Protein AF-A0A0N4YRV2-F1 (afdb_monomer_lite)

Structure (mmCIF, N/CA/C/O backbone):
data_AF-A0A0N4YRV2-F1
#
_entry.id   AF-A0A0N4YRV2-F1
#
loop_
_atom_site.group_PDB
_atom_site.id
_atom_site.type_symbol
_atom_site.label_atom_id
_atom_site.label_alt_id
_atom_site.label_comp_id
_atom_site.label_asym_id
_atom_site.label_entity_id
_atom_site.label_seq_id
_atom_site.pdbx_PDB_ins_code
_atom_site.Cartn_x
_atom_site.Cartn_y
_atom_site.Cartn_z
_atom_site.occupancy
_atom_site.B_iso_or_equiv
_atom_site.auth_seq_id
_atom_site.auth_comp_id
_atom_site.auth_asym_id
_atom_site.auth_atom_id
_atom_site.pdbx_PDB_model_num
ATOM 1 N N . MET A 1 1 ? -23.979 5.589 -16.371 1.00 36.50 1 MET A N 1
ATOM 2 C CA . MET A 1 1 ? -22.561 5.334 -16.719 1.00 36.50 1 MET A CA 1
ATOM 3 C C . MET A 1 1 ? -21.746 6.625 -16.579 1.00 36.50 1 MET A C 1
ATOM 5 O O . MET A 1 1 ? -21.738 7.430 -17.496 1.00 36.50 1 MET A O 1
ATOM 9 N N . ARG A 1 2 ? -21.126 6.887 -15.418 1.00 38.44 2 ARG A N 1
ATOM 10 C CA . ARG A 1 2 ? -20.276 8.077 -15.168 1.00 38.44 2 ARG A CA 1
ATOM 11 C C . ARG A 1 2 ? -19.183 7.733 -14.147 1.00 38.44 2 ARG A C 1
ATOM 13 O O . ARG A 1 2 ? -19.377 7.966 -12.962 1.00 38.44 2 ARG A O 1
ATOM 20 N N . ARG A 1 3 ? -18.066 7.134 -14.578 1.00 33.06 3 ARG A N 1
ATOM 21 C CA . ARG A 1 3 ? -16.875 6.923 -13.717 1.00 33.06 3 ARG A CA 1
ATOM 22 C C . ARG A 1 3 ? -15.511 7.035 -14.422 1.00 33.06 3 ARG A C 1
ATOM 24 O O . ARG A 1 3 ? -14.500 6.809 -13.779 1.00 33.06 3 ARG A O 1
ATOM 31 N N . VAL A 1 4 ? -15.443 7.447 -15.693 1.00 35.38 4 VAL A N 1
ATOM 32 C CA . VAL A 1 4 ? -14.174 7.408 -16.461 1.00 35.38 4 VAL A CA 1
ATOM 33 C C . VAL A 1 4 ? -13.460 8.772 -16.570 1.00 35.38 4 VAL A C 1
ATOM 35 O O . VAL A 1 4 ? -12.284 8.829 -16.897 1.00 35.38 4 VAL A O 1
ATOM 38 N N . GLN A 1 5 ? -14.099 9.897 -16.226 1.00 34.47 5 GLN A N 1
ATOM 39 C CA . GLN A 1 5 ? -13.511 11.228 -16.486 1.00 34.47 5 GLN A CA 1
ATOM 40 C C . GLN A 1 5 ? -12.597 11.794 -15.381 1.00 34.47 5 GLN A C 1
ATOM 42 O O . GLN A 1 5 ? -11.817 12.703 -15.651 1.00 34.47 5 GLN A O 1
ATOM 47 N N . LEU A 1 6 ? -12.636 11.267 -14.152 1.00 30.22 6 LEU A N 1
ATOM 48 C CA . LEU A 1 6 ? -11.924 11.868 -13.008 1.00 30.22 6 LEU A CA 1
ATOM 49 C C . LEU A 1 6 ? -10.455 11.426 -12.868 1.00 30.22 6 LEU A C 1
ATOM 51 O O . LEU A 1 6 ? -9.662 12.128 -12.243 1.00 30.22 6 LEU A O 1
ATOM 55 N N . VAL A 1 7 ? -10.070 10.306 -13.487 1.00 33.69 7 VAL A N 1
ATOM 56 C CA . VAL A 1 7 ? -8.691 9.777 -13.447 1.00 33.69 7 VAL A CA 1
ATOM 57 C C . VAL A 1 7 ? -7.786 10.512 -14.448 1.00 33.69 7 VAL A C 1
ATOM 59 O O . VAL A 1 7 ? -6.624 10.802 -14.161 1.00 33.69 7 VAL A O 1
ATOM 62 N N . SER A 1 8 ? -8.351 10.949 -15.578 1.00 34.41 8 SER A N 1
ATOM 63 C CA . SER A 1 8 ? -7.608 11.585 -16.675 1.00 34.41 8 SER A CA 1
ATOM 64 C C . SER A 1 8 ? -6.976 12.936 -16.302 1.00 34.41 8 SER A C 1
ATOM 66 O O . SER A 1 8 ? -5.949 13.315 -16.858 1.00 34.41 8 SER A O 1
ATOM 68 N N . HIS A 1 9 ? -7.553 13.676 -15.348 1.00 30.78 9 HIS A N 1
ATOM 69 C CA . HIS A 1 9 ? -7.045 14.996 -14.943 1.00 30.78 9 HIS A CA 1
ATOM 70 C C . HIS A 1 9 ? -5.842 14.945 -13.990 1.00 30.78 9 HIS A C 1
ATOM 72 O O . HIS A 1 9 ? -5.095 15.920 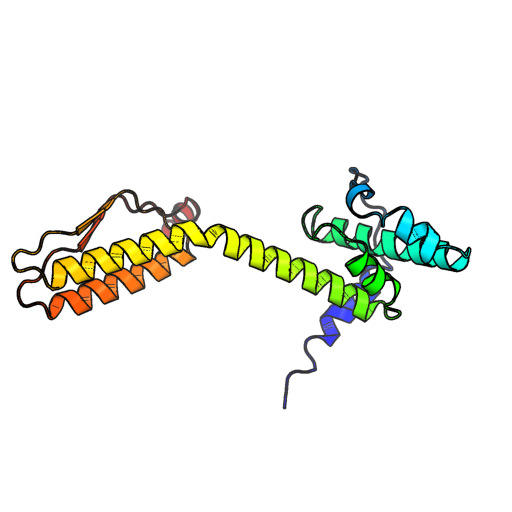-13.904 1.00 30.78 9 HIS A O 1
ATOM 78 N N . ARG A 1 10 ? -5.624 13.827 -13.287 1.00 38.44 10 ARG A N 1
ATOM 79 C CA . ARG A 1 10 ? -4.466 13.666 -12.388 1.00 38.44 10 ARG A CA 1
ATOM 80 C C . ARG A 1 10 ? -3.220 13.193 -13.143 1.00 38.44 10 ARG A C 1
ATOM 82 O O . ARG A 1 10 ? -2.129 13.677 -12.862 1.00 38.44 10 ARG A O 1
ATOM 89 N N . ILE A 1 11 ? -3.408 12.366 -14.172 1.00 39.47 11 ILE A N 1
ATOM 90 C CA . ILE A 1 11 ? -2.346 11.854 -15.056 1.00 39.47 11 ILE A CA 1
ATOM 91 C C . ILE A 1 11 ? -1.720 12.981 -15.896 1.00 39.47 11 ILE A C 1
ATOM 93 O O . ILE A 1 11 ? -0.499 13.089 -15.999 1.00 39.47 11 ILE A O 1
ATOM 97 N N . LEU A 1 12 ? -2.542 13.901 -16.418 1.00 36.19 12 LEU A N 1
ATOM 98 C CA . LEU A 1 12 ? -2.053 15.057 -17.181 1.00 36.19 12 LEU A CA 1
ATOM 99 C C . LEU A 1 12 ? -1.209 16.024 -16.341 1.00 36.19 12 LEU A C 1
ATOM 101 O O . LEU A 1 12 ? -0.337 16.695 -16.889 1.00 36.19 12 LEU A O 1
ATOM 105 N N . ARG A 1 13 ? -1.434 16.093 -15.022 1.00 42.94 13 ARG A N 1
ATOM 106 C CA . ARG A 1 13 ? -0.579 16.894 -14.139 1.00 42.94 13 ARG A CA 1
ATOM 107 C C . ARG A 1 13 ? 0.783 16.242 -13.956 1.00 42.94 13 ARG A C 1
ATOM 109 O O . ARG A 1 13 ? 1.758 16.961 -14.052 1.00 42.94 13 ARG A O 1
ATOM 116 N N . PHE A 1 14 ? 0.874 14.922 -13.803 1.00 41.28 14 PHE A N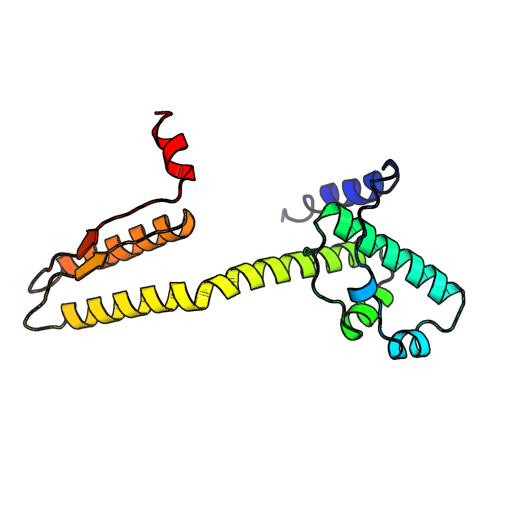 1
ATOM 117 C CA . PHE A 1 14 ? 2.160 14.241 -13.605 1.00 41.28 14 PHE A CA 1
ATOM 118 C C . PHE A 1 14 ? 3.094 14.396 -14.822 1.00 41.28 14 PHE A C 1
ATOM 120 O O . PHE A 1 14 ? 4.212 14.883 -14.676 1.00 41.28 14 PHE A O 1
ATOM 127 N N . ARG A 1 15 ? 2.603 14.140 -16.048 1.00 41.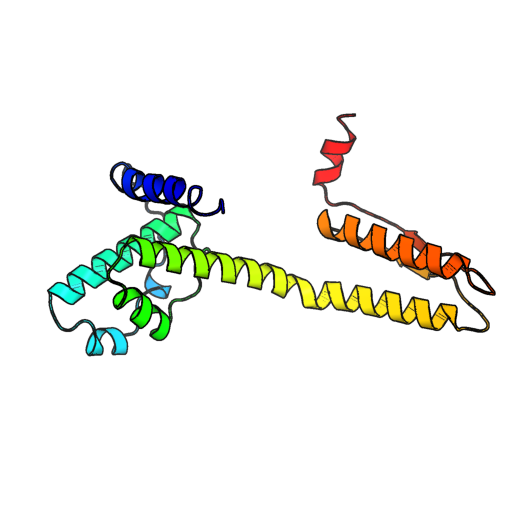16 15 ARG A N 1
ATOM 128 C CA . ARG A 1 15 ? 3.402 14.326 -17.282 1.00 41.16 15 ARG A CA 1
ATOM 129 C C . ARG A 1 15 ? 3.843 15.771 -17.526 1.00 41.16 15 ARG A C 1
ATOM 131 O O . ARG A 1 15 ? 4.933 15.987 -18.039 1.00 41.16 15 ARG A O 1
ATOM 138 N N . ARG A 1 16 ? 3.008 16.761 -17.189 1.00 43.66 16 ARG A N 1
ATOM 139 C CA . ARG A 1 16 ? 3.337 18.186 -17.380 1.00 43.66 16 ARG A CA 1
ATOM 140 C C . ARG A 1 16 ? 4.269 18.725 -16.289 1.00 43.66 16 ARG A C 1
ATOM 142 O O . ARG A 1 16 ? 4.925 19.729 -16.517 1.00 43.66 16 ARG A O 1
ATOM 149 N N . PHE A 1 17 ? 4.324 18.061 -15.134 1.00 43.78 17 PHE A N 1
ATOM 150 C CA . PHE A 1 17 ? 5.118 18.460 -13.969 1.00 43.78 17 PHE A CA 1
ATOM 151 C C . PHE A 1 17 ? 6.550 17.905 -14.019 1.00 43.78 17 PHE A C 1
ATOM 153 O O . PHE A 1 17 ? 7.482 18.614 -13.651 1.00 43.78 17 PHE A O 1
ATOM 160 N N . CYS A 1 18 ? 6.759 16.703 -14.577 1.00 41.28 18 CYS A N 1
ATOM 161 C CA . CYS A 1 18 ? 8.099 16.138 -14.811 1.00 41.28 18 CYS A CA 1
ATOM 162 C C . CYS A 1 18 ? 8.957 16.962 -15.792 1.00 41.28 18 CYS A C 1
ATOM 164 O O . CYS A 1 18 ? 10.174 16.825 -15.803 1.00 41.28 18 CYS A O 1
ATOM 166 N N . SER A 1 19 ? 8.350 17.827 -16.611 1.00 35.56 19 SER A N 1
ATOM 167 C CA . SER A 1 19 ? 9.074 18.692 -17.553 1.00 35.56 19 SER A CA 1
ATOM 168 C C . SER A 1 19 ? 9.532 20.032 -16.959 1.00 35.56 19 SER A C 1
ATOM 170 O O . SER A 1 19 ? 10.208 20.779 -17.661 1.00 35.56 19 SER A O 1
ATOM 172 N N . THR A 1 20 ? 9.146 20.386 -15.723 1.00 37.19 20 THR A N 1
ATOM 173 C CA . THR A 1 20 ? 9.294 21.768 -15.212 1.00 37.19 20 THR A CA 1
ATOM 174 C C . THR A 1 20 ? 9.786 21.892 -13.767 1.00 37.19 20 THR A C 1
ATOM 176 O O . THR A 1 20 ? 9.485 22.894 -13.120 1.00 37.19 20 THR A O 1
ATOM 179 N N . LEU A 1 21 ? 10.517 20.917 -13.223 1.00 42.97 21 LEU A N 1
ATOM 180 C CA . LEU A 1 21 ? 11.024 21.025 -11.849 1.00 42.97 21 LEU A CA 1
ATOM 181 C C . LEU A 1 21 ? 12.476 21.544 -11.789 1.00 42.97 21 LEU A C 1
ATOM 183 O O . LEU A 1 21 ? 13.308 21.118 -12.591 1.00 42.97 21 LEU A O 1
ATOM 187 N N . PRO A 1 22 ? 12.781 22.473 -10.860 1.00 42.44 22 PRO A N 1
ATOM 188 C CA . PRO A 1 22 ? 14.137 22.954 -10.604 1.00 42.44 22 PRO A CA 1
ATOM 189 C C . PRO A 1 22 ? 14.977 21.855 -9.924 1.00 42.44 22 PRO A C 1
ATOM 191 O O . PRO A 1 22 ? 14.401 20.912 -9.377 1.00 42.44 22 PRO A O 1
ATOM 194 N N . PRO A 1 23 ? 16.321 21.956 -9.921 1.00 44.06 23 PRO A N 1
ATOM 195 C CA . PRO A 1 23 ? 17.176 20.955 -9.286 1.00 44.06 23 PRO A CA 1
ATOM 196 C C . PRO A 1 23 ? 16.892 20.910 -7.778 1.00 44.06 23 PRO A C 1
ATOM 198 O O . PRO A 1 23 ? 17.135 21.882 -7.063 1.00 44.06 23 PRO A O 1
ATOM 201 N N . ALA A 1 24 ? 16.316 19.801 -7.313 1.00 45.53 24 ALA A N 1
ATOM 202 C CA . ALA A 1 24 ? 15.968 19.592 -5.915 1.00 45.53 24 ALA A CA 1
ATOM 203 C C . ALA A 1 24 ? 17.184 19.127 -5.098 1.00 45.53 24 ALA A C 1
ATOM 205 O O . ALA A 1 24 ? 18.096 18.474 -5.603 1.00 45.53 24 ALA A O 1
ATOM 206 N N . ASN A 1 25 ? 17.178 19.535 -3.831 1.00 44.75 25 ASN A N 1
ATOM 207 C CA . ASN A 1 25 ? 18.254 19.413 -2.856 1.00 44.75 25 ASN A CA 1
ATOM 208 C C . ASN A 1 25 ? 18.598 17.939 -2.563 1.00 44.75 25 ASN A C 1
ATOM 210 O O . ASN A 1 25 ? 17.717 17.137 -2.252 1.00 44.75 25 ASN A O 1
ATOM 214 N N . VAL A 1 26 ? 19.883 17.602 -2.690 1.00 45.72 26 VAL A N 1
ATOM 215 C CA . VAL A 1 26 ? 20.431 16.238 -2.711 1.00 45.72 26 VAL A CA 1
ATOM 216 C C . VAL A 1 26 ? 20.715 15.762 -1.285 1.00 45.72 26 VAL A C 1
ATOM 218 O O . VAL A 1 26 ? 21.865 15.597 -0.899 1.00 45.72 26 VAL A O 1
ATOM 221 N N . ASP A 1 27 ? 19.676 15.539 -0.483 1.00 46.53 27 ASP A N 1
ATOM 222 C CA . ASP A 1 27 ? 19.834 14.789 0.770 1.00 46.53 27 ASP A CA 1
ATOM 223 C C . ASP A 1 27 ? 19.589 13.298 0.500 1.00 46.53 27 ASP A C 1
ATOM 225 O O . ASP A 1 27 ? 18.479 12.781 0.669 1.00 46.53 27 ASP A O 1
ATOM 229 N N . ASP A 1 28 ? 20.653 12.633 0.032 1.00 56.25 28 ASP A N 1
ATOM 230 C CA . ASP A 1 28 ? 20.874 11.186 -0.129 1.00 56.25 28 ASP A CA 1
ATOM 231 C C . ASP A 1 28 ? 19.616 10.310 0.009 1.00 56.25 28 ASP A C 1
ATOM 233 O O . ASP A 1 28 ? 19.285 9.759 1.069 1.00 56.25 28 ASP A O 1
ATOM 237 N N . ILE A 1 29 ? 18.881 10.152 -1.090 1.00 61.81 29 ILE A N 1
ATOM 238 C CA . ILE A 1 29 ? 17.982 9.009 -1.239 1.00 61.81 29 ILE A CA 1
ATOM 239 C C . ILE A 1 29 ? 18.879 7.793 -1.410 1.00 61.81 29 ILE A C 1
ATOM 241 O O . ILE A 1 29 ? 19.604 7.676 -2.397 1.00 61.81 29 ILE A O 1
ATOM 245 N N . ASN A 1 30 ? 18.852 6.888 -0.433 1.00 65.12 30 ASN A N 1
ATOM 246 C CA . ASN A 1 30 ? 19.602 5.645 -0.508 1.00 65.12 30 ASN A CA 1
ATOM 247 C C . ASN A 1 30 ? 18.940 4.719 -1.540 1.00 65.12 30 ASN A C 1
ATOM 249 O O . ASN A 1 30 ? 18.169 3.830 -1.201 1.00 65.12 30 ASN A O 1
ATOM 253 N N . LEU A 1 31 ? 19.237 4.947 -2.821 1.00 69.56 31 LEU A N 1
ATOM 254 C CA . LEU A 1 31 ? 18.735 4.138 -3.931 1.00 69.56 31 LEU A CA 1
ATOM 255 C C . LEU A 1 31 ? 19.228 2.689 -3.883 1.00 69.56 31 LEU A C 1
ATOM 257 O O . LEU A 1 31 ? 18.692 1.858 -4.612 1.00 69.56 31 LEU A O 1
ATOM 261 N N . LYS A 1 32 ? 20.234 2.359 -3.058 1.00 70.88 32 LYS A N 1
ATOM 262 C CA . LYS A 1 32 ? 20.830 1.017 -3.050 1.00 70.88 32 LYS A CA 1
ATOM 263 C C . LYS A 1 32 ? 19.822 -0.066 -2.679 1.00 70.88 32 LYS A C 1
ATOM 265 O O . LYS A 1 32 ? 19.912 -1.151 -3.236 1.00 70.88 32 LYS A O 1
ATOM 270 N N . SER A 1 33 ? 18.861 0.231 -1.804 1.00 71.94 33 SER A N 1
ATOM 271 C CA . SER A 1 33 ? 17.795 -0.708 -1.420 1.00 71.94 33 SER A CA 1
ATOM 272 C C . SER A 1 33 ? 16.759 -0.943 -2.521 1.00 71.94 33 SER A C 1
ATOM 274 O O . SER A 1 33 ? 15.965 -1.870 -2.428 1.00 71.94 33 SER A O 1
ATOM 276 N N . TYR A 1 34 ? 16.757 -0.109 -3.561 1.00 78.19 34 TYR A N 1
ATOM 277 C CA . TYR A 1 34 ? 15.841 -0.217 -4.690 1.00 78.19 34 TYR A CA 1
ATOM 278 C C . TYR A 1 34 ? 16.534 -0.750 -5.945 1.00 78.19 34 TYR A C 1
ATOM 280 O O . TYR A 1 34 ? 15.878 -0.908 -6.964 1.00 78.19 34 TYR A O 1
ATOM 288 N N . LEU A 1 35 ? 17.839 -1.039 -5.914 1.00 84.19 35 LEU A N 1
ATOM 289 C CA . LEU A 1 35 ? 18.531 -1.603 -7.072 1.00 84.19 35 LEU A CA 1
ATOM 290 C C . LEU A 1 35 ? 18.124 -3.071 -7.292 1.00 84.19 35 LEU A C 1
ATOM 292 O O . LEU A 1 35 ? 18.021 -3.821 -6.324 1.00 84.19 35 LEU A O 1
ATOM 296 N N . PRO A 1 36 ? 17.935 -3.507 -8.551 1.00 86.50 36 PRO A N 1
ATOM 297 C CA . PRO A 1 36 ? 17.709 -4.917 -8.853 1.00 86.50 36 PRO A CA 1
ATOM 298 C C . PRO A 1 36 ? 18.945 -5.763 -8.522 1.00 86.50 36 PRO A C 1
ATOM 300 O O . PRO A 1 36 ? 20.072 -5.254 -8.512 1.00 86.50 36 PRO A O 1
ATOM 303 N N . SER A 1 37 ? 18.752 -7.068 -8.312 1.00 86.75 37 SER A N 1
ATOM 304 C CA . SER A 1 37 ? 19.856 -7.972 -7.984 1.00 86.75 37 SER A CA 1
ATOM 305 C C . SER A 1 37 ? 20.880 -8.110 -9.118 1.00 86.75 37 SER A C 1
ATOM 307 O O . SER A 1 37 ? 20.613 -7.854 -10.299 1.00 86.75 37 SER A O 1
ATOM 309 N N . GLU A 1 38 ? 22.076 -8.590 -8.774 1.00 84.12 38 GLU A N 1
ATOM 310 C CA . GLU A 1 38 ? 23.121 -8.870 -9.761 1.00 84.12 38 GLU A CA 1
ATOM 311 C C . GLU A 1 38 ? 22.680 -9.933 -10.789 1.00 84.12 38 GLU A C 1
ATOM 313 O O . GLU A 1 38 ? 23.019 -9.842 -11.975 1.00 84.12 38 GLU A O 1
ATOM 318 N N . ASP A 1 39 ? 21.867 -10.902 -10.364 1.00 86.12 39 ASP A N 1
ATOM 319 C CA . ASP A 1 39 ? 21.322 -11.943 -11.235 1.00 86.12 39 ASP A CA 1
ATOM 320 C C . ASP A 1 39 ? 20.307 -11.367 -12.225 1.00 86.12 39 ASP A C 1
ATOM 322 O O . ASP A 1 39 ? 20.347 -11.686 -13.421 1.00 86.12 39 ASP A O 1
ATOM 326 N N . PHE A 1 40 ? 19.461 -10.436 -11.772 1.00 89.75 40 PHE A N 1
ATOM 327 C CA . PHE A 1 40 ? 18.555 -9.702 -12.648 1.00 89.75 40 PHE A CA 1
ATOM 328 C C . PHE A 1 40 ? 19.327 -8.918 -13.715 1.00 89.75 40 PHE A C 1
ATOM 330 O O . PHE A 1 40 ? 19.002 -8.999 -14.906 1.00 89.75 40 PHE A O 1
ATOM 337 N N . LEU A 1 41 ? 20.384 -8.200 -13.322 1.00 87.25 41 LEU A N 1
ATOM 338 C CA . LEU A 1 41 ? 21.209 -7.425 -14.252 1.00 87.25 41 LEU A CA 1
ATOM 339 C C . LEU A 1 41 ? 21.848 -8.322 -15.322 1.00 87.25 41 LEU A C 1
ATOM 341 O O . LEU A 1 41 ? 21.772 -8.016 -16.517 1.00 87.25 41 LEU A O 1
ATOM 345 N N . LYS A 1 42 ? 22.412 -9.468 -14.922 1.00 85.44 42 LYS A N 1
ATOM 346 C CA . LYS A 1 42 ? 23.009 -10.452 -15.844 1.00 85.44 42 LYS A CA 1
ATOM 347 C C . LYS A 1 42 ? 21.981 -11.065 -16.793 1.00 85.44 42 LYS A C 1
ATOM 349 O O . LYS A 1 42 ? 22.307 -11.386 -17.942 1.00 85.44 42 LYS A O 1
ATOM 354 N N . GLN A 1 43 ? 20.745 -11.249 -16.342 1.00 87.12 43 GLN A N 1
ATOM 355 C CA . GLN A 1 43 ? 19.699 -11.881 -17.137 1.00 87.12 43 GLN A CA 1
ATOM 356 C C . GLN A 1 43 ? 19.022 -10.899 -18.104 1.00 87.12 43 GLN A C 1
ATOM 358 O O . GLN A 1 43 ? 18.873 -11.220 -19.285 1.00 87.12 43 GLN A O 1
ATOM 363 N N . TYR A 1 44 ? 18.665 -9.699 -17.640 1.00 83.62 44 TYR A N 1
ATOM 364 C CA . TYR A 1 44 ? 17.795 -8.771 -18.370 1.00 83.62 44 TYR A CA 1
ATOM 365 C C . TYR A 1 44 ? 18.518 -7.528 -18.905 1.00 83.62 44 TYR A C 1
ATOM 367 O O . TYR A 1 44 ? 18.087 -6.963 -19.910 1.00 83.62 44 TYR A O 1
ATOM 375 N N . VAL A 1 45 ? 19.662 -7.133 -18.339 1.00 85.38 45 VAL A N 1
ATOM 376 C CA . VAL A 1 45 ? 20.354 -5.865 -18.652 1.00 85.38 45 VAL A CA 1
ATOM 377 C C . VAL A 1 45 ? 21.669 -6.116 -19.406 1.00 85.38 45 VAL A C 1
ATOM 379 O O . VAL A 1 45 ? 22.754 -5.663 -19.047 1.00 85.38 45 VAL A O 1
ATOM 382 N N . ARG A 1 46 ? 21.575 -6.873 -20.507 1.00 85.81 46 ARG A N 1
ATOM 383 C CA . ARG A 1 46 ? 22.744 -7.282 -21.312 1.00 85.81 46 ARG A CA 1
ATOM 384 C C . ARG A 1 46 ? 23.179 -6.255 -22.357 1.00 85.81 46 ARG A C 1
ATOM 386 O O . ARG A 1 46 ? 24.360 -6.169 -22.677 1.00 85.81 46 ARG A O 1
ATOM 393 N N . ARG A 1 47 ? 22.227 -5.510 -22.925 1.00 86.19 47 ARG A N 1
ATOM 394 C CA . ARG A 1 47 ? 22.456 -4.585 -24.049 1.00 86.19 47 ARG A CA 1
ATOM 395 C C . ARG A 1 47 ? 22.551 -3.135 -23.561 1.00 86.19 47 ARG A C 1
ATOM 397 O O . ARG A 1 47 ? 21.891 -2.814 -22.574 1.00 86.19 47 ARG A O 1
ATOM 404 N N . PRO A 1 48 ? 23.282 -2.248 -24.263 1.00 84.94 48 PRO A N 1
ATOM 405 C CA . PRO A 1 48 ? 23.342 -0.824 -23.923 1.00 84.94 48 PRO A CA 1
ATOM 406 C C . PRO A 1 48 ? 21.958 -0.178 -23.769 1.00 84.94 48 PRO A C 1
ATOM 408 O O . PRO A 1 48 ? 21.679 0.411 -22.736 1.00 84.94 48 PRO A O 1
ATOM 411 N N . SER A 1 49 ? 21.028 -0.444 -24.691 1.00 84.50 49 SER A N 1
ATOM 412 C CA . SER A 1 49 ? 19.654 0.075 -24.611 1.00 84.50 49 SER A CA 1
ATOM 413 C C . SER A 1 49 ? 18.875 -0.387 -23.373 1.00 84.50 49 SER A C 1
ATOM 415 O O . SER A 1 49 ? 17.982 0.309 -22.897 1.00 84.50 49 SER A O 1
ATOM 417 N N . HIS A 1 50 ? 19.194 -1.565 -22.829 1.00 87.06 50 HIS A N 1
ATOM 418 C CA . HIS A 1 50 ? 18.579 -2.043 -21.591 1.00 87.06 50 HIS A CA 1
ATOM 419 C C . HIS A 1 50 ? 19.141 -1.300 -20.378 1.00 87.06 50 HIS A C 1
ATOM 421 O O . HIS A 1 50 ? 18.410 -1.085 -19.416 1.00 87.06 50 HIS A O 1
ATOM 427 N N . ARG A 1 51 ? 20.419 -0.901 -20.432 1.00 85.25 51 ARG A N 1
ATOM 428 C CA . ARG A 1 51 ? 21.047 -0.061 -19.405 1.00 85.25 51 ARG A CA 1
ATOM 429 C C . ARG A 1 51 ? 20.420 1.328 -19.413 1.00 85.25 51 ARG A C 1
ATOM 431 O O . ARG A 1 51 ? 20.004 1.778 -18.359 1.00 85.25 51 ARG A O 1
ATOM 438 N N . ASP A 1 52 ? 20.228 1.924 -20.589 1.00 83.88 52 ASP A N 1
ATOM 439 C CA . ASP A 1 52 ? 19.573 3.234 -20.724 1.00 83.88 52 ASP A CA 1
ATOM 440 C C . ASP A 1 52 ? 18.134 3.207 -20.185 1.00 83.88 52 ASP A C 1
ATOM 442 O O . ASP A 1 52 ? 17.705 4.095 -19.440 1.00 83.88 52 ASP A O 1
ATOM 446 N N . LYS A 1 53 ? 17.396 2.134 -20.508 1.00 88.69 53 LYS A N 1
ATOM 447 C CA . LYS A 1 53 ? 16.065 1.891 -19.947 1.00 88.69 53 LYS A CA 1
ATOM 448 C C . LYS A 1 53 ? 16.122 1.779 -18.426 1.00 88.69 53 LYS A C 1
ATOM 450 O O . LYS A 1 53 ? 15.347 2.446 -17.754 1.00 88.69 53 LYS A O 1
ATOM 455 N N . LEU A 1 54 ? 17.032 0.968 -17.883 1.00 87.00 54 LEU A N 1
ATOM 456 C CA . LEU A 1 54 ? 17.188 0.813 -16.437 1.00 87.00 54 LEU A CA 1
ATOM 457 C C . LEU A 1 54 ? 17.493 2.154 -15.762 1.00 87.00 54 LEU A C 1
ATOM 459 O O . LEU A 1 54 ? 16.870 2.472 -14.758 1.00 87.00 54 LEU A O 1
ATOM 463 N N . THR A 1 55 ? 18.396 2.955 -16.326 1.00 85.56 55 THR A N 1
ATOM 464 C CA . THR A 1 55 ? 18.719 4.287 -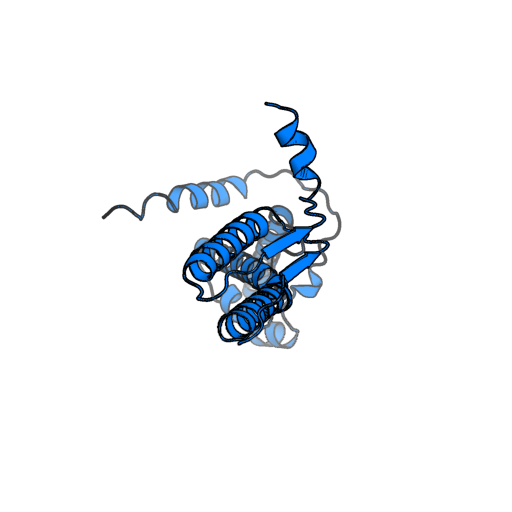15.805 1.00 85.56 55 THR A CA 1
ATOM 465 C C . THR A 1 55 ? 17.483 5.178 -15.761 1.00 85.56 55 THR A C 1
ATOM 467 O O . THR A 1 55 ? 17.229 5.804 -14.739 1.00 85.56 55 THR A O 1
ATOM 470 N N . THR A 1 56 ? 16.663 5.168 -16.815 1.00 87.62 56 THR A N 1
ATOM 471 C CA . THR A 1 56 ? 15.402 5.927 -16.841 1.00 87.62 56 THR A CA 1
ATOM 472 C C . THR A 1 56 ? 14.438 5.448 -15.754 1.00 87.62 56 THR A C 1
ATOM 474 O O . THR A 1 56 ? 13.875 6.258 -15.026 1.00 87.62 56 THR A O 1
ATOM 477 N N . LEU A 1 57 ? 14.281 4.131 -15.599 1.00 89.94 57 LEU A N 1
ATOM 478 C CA . LEU A 1 57 ? 13.409 3.542 -14.581 1.00 89.94 57 LEU A CA 1
ATOM 479 C C . LEU A 1 57 ? 13.872 3.864 -13.155 1.00 89.94 57 LEU A C 1
ATOM 481 O O . LEU A 1 57 ? 13.041 4.138 -12.294 1.00 89.94 57 LEU A O 1
ATOM 485 N N . LEU A 1 58 ? 15.184 3.861 -12.908 1.00 87.25 58 LEU A N 1
ATOM 486 C CA . LEU A 1 58 ? 15.758 4.253 -11.622 1.00 87.25 58 LEU A CA 1
ATOM 487 C C . LEU A 1 58 ? 15.509 5.734 -11.324 1.00 87.25 58 LEU A C 1
ATOM 489 O O . LEU A 1 58 ? 15.141 6.064 -10.200 1.00 87.25 58 LEU A O 1
ATOM 493 N N . SER A 1 59 ? 15.635 6.614 -12.322 1.00 83.62 59 SER A N 1
ATOM 494 C CA . SER A 1 59 ? 15.277 8.028 -12.169 1.00 83.62 59 SER A CA 1
ATOM 495 C C . SER A 1 59 ? 13.785 8.219 -11.884 1.00 83.62 59 SER A C 1
ATOM 497 O O . SER A 1 59 ? 13.437 9.027 -11.031 1.00 83.62 59 SER A O 1
ATOM 499 N N . GLU A 1 60 ? 12.898 7.452 -12.528 1.00 88.88 60 GLU A N 1
ATOM 500 C CA . GLU A 1 60 ? 11.455 7.487 -12.237 1.00 88.88 60 GLU A CA 1
ATOM 501 C C . GLU A 1 60 ? 11.158 7.099 -10.778 1.00 88.88 60 GLU A C 1
ATOM 503 O O . GLU A 1 60 ? 10.407 7.801 -10.098 1.00 88.88 60 GLU A O 1
ATOM 508 N N . VAL A 1 61 ? 11.773 6.019 -10.277 1.00 88.00 61 VAL A N 1
ATOM 509 C CA . VAL A 1 61 ? 11.637 5.587 -8.873 1.00 88.00 61 VAL A CA 1
ATOM 510 C C . VAL A 1 61 ? 12.200 6.643 -7.924 1.00 88.00 61 VAL A C 1
ATOM 512 O O . VAL A 1 61 ? 11.548 6.982 -6.938 1.00 88.00 61 VAL A O 1
ATOM 515 N N . GLN A 1 62 ? 13.365 7.215 -8.235 1.00 85.00 62 GLN A N 1
ATOM 516 C CA . GLN A 1 62 ? 13.956 8.291 -7.443 1.00 85.00 62 GLN A CA 1
ATOM 517 C C . GLN A 1 62 ? 13.016 9.496 -7.343 1.00 85.00 62 GLN A C 1
ATOM 519 O O . GLN A 1 62 ? 12.697 9.921 -6.236 1.00 85.00 62 GLN A O 1
ATOM 524 N N . THR A 1 63 ? 12.520 10.012 -8.471 1.00 84.62 63 THR A N 1
ATOM 525 C CA . THR A 1 63 ? 11.573 11.135 -8.479 1.00 84.62 63 THR A CA 1
ATOM 526 C C . THR A 1 63 ? 10.308 10.800 -7.690 1.00 84.62 63 THR A C 1
ATOM 528 O O . THR A 1 63 ? 9.783 11.643 -6.965 1.00 84.62 63 THR A O 1
ATOM 531 N N . PHE A 1 64 ? 9.817 9.563 -7.775 1.00 86.94 64 PHE A N 1
ATOM 532 C CA . PHE A 1 64 ? 8.664 9.134 -6.988 1.00 86.94 64 PHE A CA 1
ATOM 533 C C . PHE A 1 64 ? 8.947 9.187 -5.476 1.00 86.94 64 PHE A C 1
ATOM 535 O O . PHE A 1 64 ? 8.141 9.731 -4.720 1.00 86.94 64 PHE A O 1
ATOM 542 N N . LEU A 1 65 ? 10.102 8.683 -5.033 1.00 85.69 65 LEU A N 1
ATOM 543 C CA . LEU A 1 65 ? 10.528 8.736 -3.630 1.00 85.69 65 LEU A CA 1
ATOM 544 C C . LEU A 1 65 ? 10.761 10.174 -3.143 1.00 85.69 65 LEU A C 1
ATOM 546 O O . LEU A 1 65 ? 10.400 10.496 -2.014 1.00 85.69 65 LEU A O 1
ATOM 550 N N . GLU A 1 66 ? 11.302 11.060 -3.984 1.00 83.25 66 GLU A N 1
ATOM 551 C CA . GLU A 1 66 ? 11.437 12.495 -3.677 1.00 83.25 66 GLU A CA 1
ATOM 552 C C . GLU A 1 66 ? 10.072 13.143 -3.424 1.00 83.25 66 GLU A C 1
ATOM 554 O O . GLU A 1 66 ? 9.912 13.941 -2.501 1.00 83.25 66 GLU A O 1
ATOM 559 N N . MET A 1 67 ? 9.068 12.779 -4.223 1.00 81.38 67 MET A N 1
ATOM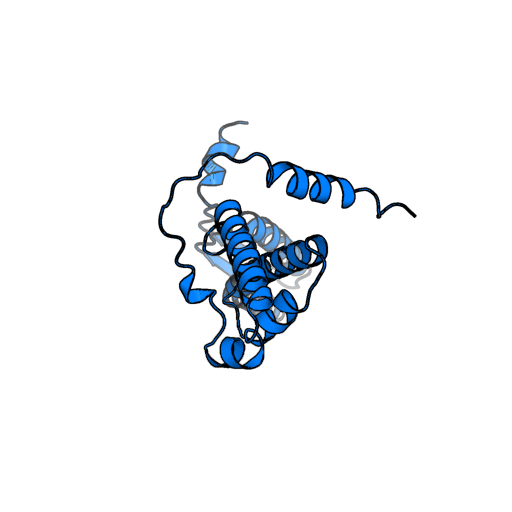 560 C CA . MET A 1 67 ? 7.731 13.361 -4.134 1.00 81.38 67 MET A CA 1
ATOM 561 C C . MET A 1 67 ? 6.907 12.835 -2.957 1.00 81.38 67 MET A C 1
ATOM 563 O O . MET A 1 67 ? 6.143 13.593 -2.358 1.00 81.38 67 MET A O 1
ATOM 567 N N . PHE A 1 68 ? 6.994 11.536 -2.665 1.00 82.62 68 PHE A N 1
ATOM 568 C CA . PHE A 1 68 ? 6.114 10.871 -1.698 1.00 82.62 68 PHE A CA 1
ATOM 569 C C . PHE A 1 68 ? 6.811 10.466 -0.394 1.00 82.62 68 PHE A C 1
ATOM 571 O O . PHE A 1 68 ? 6.128 10.049 0.541 1.00 82.62 68 PHE A O 1
ATOM 578 N N . GLY A 1 69 ? 8.132 10.621 -0.311 1.00 83.25 69 GLY A N 1
ATOM 579 C CA . GLY A 1 69 ? 8.958 10.252 0.835 1.00 83.25 69 GLY A CA 1
ATOM 580 C C . GLY A 1 69 ? 9.718 8.938 0.627 1.00 83.25 69 GLY A C 1
ATOM 581 O O . GLY A 1 69 ? 9.303 8.066 -0.141 1.00 83.25 69 GLY A O 1
ATOM 582 N N . LYS A 1 70 ? 10.834 8.785 1.352 1.00 82.75 70 LYS A N 1
ATOM 583 C CA . LYS A 1 70 ? 11.773 7.649 1.232 1.00 82.75 70 LYS A CA 1
ATOM 584 C C . LYS A 1 70 ? 11.145 6.294 1.595 1.00 82.75 70 LYS A C 1
ATOM 586 O O . LYS A 1 70 ? 11.553 5.274 1.049 1.00 82.75 70 LYS A O 1
ATOM 591 N N . ASP A 1 71 ? 10.112 6.312 2.433 1.00 80.25 71 ASP A N 1
ATOM 592 C CA . ASP A 1 71 ? 9.383 5.127 2.903 1.00 80.25 71 ASP A CA 1
ATOM 593 C C . ASP A 1 71 ? 8.079 4.878 2.128 1.00 80.25 71 ASP A C 1
ATOM 595 O O . ASP A 1 71 ? 7.228 4.103 2.552 1.00 80.25 71 ASP A O 1
ATOM 599 N N . SER A 1 72 ? 7.873 5.561 0.999 1.00 82.88 72 SER A N 1
ATOM 600 C CA . SER A 1 72 ? 6.603 5.481 0.267 1.00 82.88 72 SER A CA 1
ATOM 601 C C . SER A 1 72 ? 6.432 4.206 -0.559 1.00 82.88 72 SER A C 1
ATOM 603 O O . SER A 1 72 ? 5.301 3.842 -0.874 1.00 82.88 72 SER A O 1
ATOM 605 N N . LEU A 1 73 ? 7.519 3.519 -0.906 1.00 86.06 73 LEU A N 1
ATOM 606 C CA . LEU A 1 73 ? 7.493 2.298 -1.709 1.00 86.06 73 LEU A CA 1
ATOM 607 C C . LEU A 1 73 ? 8.024 1.111 -0.903 1.00 86.06 73 LEU A C 1
ATOM 609 O O . LEU A 1 73 ? 8.882 1.311 -0.047 1.00 86.06 73 LEU A O 1
ATOM 613 N N . PRO A 1 74 ? 7.523 -0.114 -1.129 1.00 85.50 74 PRO A N 1
ATOM 614 C CA . PRO A 1 74 ? 8.131 -1.317 -0.565 1.00 85.50 74 PRO A CA 1
ATOM 615 C C . PRO A 1 74 ? 9.531 -1.546 -1.153 1.00 85.50 74 PRO A C 1
ATOM 617 O O . PRO A 1 74 ? 9.881 -0.958 -2.177 1.00 85.50 74 PRO A O 1
ATOM 620 N N . GLU A 1 75 ? 10.325 -2.417 -0.528 1.00 83.31 75 GLU A N 1
ATOM 621 C CA . GLU A 1 75 ? 11.574 -2.886 -1.138 1.00 83.31 75 GLU A CA 1
ATOM 622 C C . GLU A 1 75 ? 11.280 -3.580 -2.473 1.00 83.31 75 GLU A C 1
ATOM 624 O O . GLU A 1 75 ? 10.305 -4.322 -2.606 1.00 83.31 75 GLU A O 1
ATOM 629 N N . PHE A 1 76 ? 12.109 -3.309 -3.481 1.00 85.06 76 PHE A N 1
ATOM 630 C CA . PHE A 1 76 ? 11.915 -3.879 -4.808 1.00 85.06 76 PHE A CA 1
ATOM 631 C C . PHE A 1 76 ? 12.627 -5.221 -4.897 1.00 85.06 76 PHE A C 1
ATOM 633 O O . PHE A 1 76 ? 13.854 -5.280 -4.960 1.00 85.06 76 PHE A O 1
ATOM 640 N N . ASP A 1 77 ? 11.854 -6.296 -4.967 1.00 86.50 77 ASP A N 1
ATOM 641 C CA . ASP A 1 77 ? 12.385 -7.606 -5.302 1.00 86.50 77 ASP A CA 1
ATOM 642 C C . ASP A 1 77 ? 12.563 -7.764 -6.825 1.00 86.50 77 ASP A C 1
ATOM 644 O O . ASP A 1 77 ? 12.085 -6.973 -7.647 1.00 86.50 77 ASP A O 1
ATOM 648 N N . ASP A 1 78 ? 13.260 -8.825 -7.229 1.00 87.31 78 ASP A N 1
ATOM 649 C CA . ASP A 1 78 ? 13.493 -9.101 -8.648 1.00 87.31 78 ASP A CA 1
ATOM 650 C C . ASP A 1 78 ? 12.197 -9.400 -9.414 1.00 87.31 78 ASP A C 1
ATOM 652 O O . ASP A 1 78 ? 12.138 -9.203 -10.631 1.00 87.31 78 ASP A O 1
ATOM 656 N N . SER A 1 79 ? 11.153 -9.887 -8.736 1.00 89.81 79 SER A N 1
ATOM 657 C CA . SER A 1 79 ? 9.864 -10.174 -9.369 1.00 89.81 79 SER A CA 1
ATOM 658 C C . SER A 1 79 ? 9.126 -8.882 -9.738 1.00 89.81 79 SER A C 1
ATOM 660 O O . SER A 1 79 ? 8.648 -8.732 -10.873 1.00 89.81 79 SER A O 1
ATOM 662 N N . LEU A 1 80 ? 9.136 -7.900 -8.837 1.00 89.75 80 LEU A N 1
ATOM 663 C CA . LEU A 1 80 ? 8.606 -6.571 -9.071 1.00 89.75 80 LEU A CA 1
ATOM 664 C C . LEU A 1 80 ? 9.432 -5.836 -10.120 1.00 89.75 80 LEU A C 1
ATOM 666 O O . LEU A 1 80 ? 8.864 -5.257 -11.047 1.00 89.75 80 LEU A O 1
ATOM 670 N N . TRP A 1 81 ? 10.762 -5.941 -10.059 1.00 91.38 81 TRP A N 1
ATOM 671 C CA . TRP A 1 81 ? 11.644 -5.387 -11.084 1.00 91.38 81 TRP A CA 1
ATOM 672 C C . TRP A 1 81 ? 11.383 -5.981 -12.467 1.00 91.38 81 TRP A C 1
ATOM 674 O O . TRP A 1 81 ? 11.370 -5.235 -13.443 1.00 91.38 81 TRP A O 1
ATOM 684 N N . ARG A 1 82 ? 11.114 -7.287 -12.591 1.00 90.25 82 ARG A N 1
ATOM 685 C CA . ARG A 1 82 ? 10.724 -7.897 -13.880 1.00 90.25 82 ARG A CA 1
ATOM 686 C C . ARG A 1 82 ? 9.441 -7.289 -14.424 1.00 90.25 82 ARG A C 1
ATOM 688 O O . ARG A 1 82 ? 9.375 -6.983 -15.614 1.00 90.25 82 ARG A O 1
ATOM 695 N N . THR A 1 83 ? 8.454 -7.095 -13.559 1.00 90.94 83 THR A N 1
ATOM 696 C CA . THR A 1 83 ? 7.171 -6.495 -13.932 1.00 90.94 83 THR A CA 1
ATOM 697 C C . THR A 1 83 ? 7.372 -5.042 -14.358 1.00 90.94 83 THR A C 1
ATOM 699 O O . THR A 1 83 ? 7.033 -4.673 -15.479 1.00 90.94 83 THR A O 1
ATOM 702 N N . TYR A 1 84 ? 8.039 -4.240 -13.529 1.00 91.50 84 TYR A N 1
ATOM 703 C CA . TYR A 1 84 ? 8.297 -2.825 -13.782 1.00 91.50 84 TYR A CA 1
ATOM 704 C C . TYR A 1 84 ? 9.163 -2.590 -15.028 1.00 91.50 84 TYR A C 1
ATOM 706 O O . TYR A 1 84 ? 8.849 -1.745 -15.868 1.00 91.50 84 TYR A O 1
ATOM 714 N N . PHE A 1 85 ? 10.216 -3.392 -15.203 1.00 90.44 85 PHE A N 1
ATOM 715 C CA . PHE A 1 85 ? 11.091 -3.352 -16.373 1.00 90.44 85 PHE A CA 1
ATOM 716 C C . PHE A 1 85 ? 10.391 -3.853 -17.643 1.00 90.44 85 PHE A C 1
ATOM 718 O O . PHE A 1 85 ? 10.715 -3.400 -18.744 1.00 90.44 85 PHE A O 1
ATOM 725 N N . GLY A 1 86 ? 9.434 -4.775 -17.522 1.00 88.75 86 GLY A N 1
ATOM 726 C CA . GLY A 1 86 ? 8.611 -5.270 -18.627 1.00 88.75 86 GLY A CA 1
ATOM 727 C C . GLY A 1 86 ? 7.559 -4.267 -19.103 1.00 88.75 86 GLY A C 1
ATOM 728 O O . GLY A 1 86 ? 7.199 -4.272 -20.281 1.00 88.75 86 GLY A O 1
ATOM 729 N N . THR A 1 87 ? 7.113 -3.364 -18.230 1.00 90.31 87 THR A N 1
ATOM 730 C CA . THR A 1 87 ? 6.077 -2.376 -18.542 1.00 90.31 87 THR A CA 1
ATOM 731 C C . THR A 1 87 ? 6.604 -1.261 -19.448 1.00 90.31 87 THR A C 1
ATOM 733 O O . THR A 1 87 ? 7.496 -0.482 -19.102 1.00 90.31 87 THR A O 1
ATOM 736 N N . TRP A 1 88 ? 6.026 -1.161 -20.644 1.00 84.00 88 TRP A N 1
ATOM 737 C CA . TRP A 1 88 ? 6.447 -0.199 -21.666 1.00 84.00 88 TRP A CA 1
ATOM 738 C C . TRP A 1 88 ? 5.854 1.195 -21.457 1.00 84.00 88 TRP A C 1
ATOM 740 O O . TRP A 1 88 ? 6.545 2.197 -21.657 1.00 84.00 88 TRP A O 1
ATOM 750 N N . SER A 1 89 ? 4.600 1.267 -21.014 1.00 89.44 89 SER A N 1
ATOM 751 C CA . SER A 1 89 ? 3.894 2.525 -20.775 1.00 89.44 89 SER A CA 1
ATOM 752 C C . SER A 1 89 ? 4.376 3.194 -19.489 1.00 89.44 89 SER A C 1
ATOM 754 O O . SER A 1 89 ? 4.370 2.585 -18.422 1.00 89.44 89 SER A O 1
ATOM 756 N N . ALA A 1 90 ? 4.767 4.466 -19.585 1.00 82.88 90 ALA A N 1
ATOM 757 C CA . ALA A 1 90 ? 5.090 5.277 -18.410 1.00 82.88 90 ALA A CA 1
ATOM 758 C C . ALA A 1 90 ? 3.872 5.475 -17.495 1.00 82.88 90 ALA A C 1
ATOM 760 O O . ALA A 1 90 ? 4.018 5.560 -16.277 1.00 82.88 90 ALA A O 1
ATOM 761 N N . ASP A 1 91 ? 2.671 5.508 -18.076 1.00 83.06 91 ASP A N 1
ATOM 762 C CA . ASP A 1 91 ? 1.434 5.686 -17.321 1.00 83.06 91 ASP A CA 1
ATOM 763 C C . ASP A 1 91 ? 1.132 4.430 -16.480 1.00 83.06 91 ASP A C 1
ATOM 765 O O . ASP A 1 91 ? 0.840 4.548 -15.290 1.00 83.06 91 ASP A O 1
ATOM 769 N N . ASP A 1 92 ? 1.334 3.236 -17.047 1.00 85.38 92 ASP A N 1
ATOM 770 C CA . ASP A 1 92 ? 1.137 1.959 -16.343 1.00 85.38 92 ASP A CA 1
ATOM 771 C C . ASP A 1 92 ? 2.190 1.763 -15.241 1.00 85.38 92 ASP A C 1
ATOM 773 O O . ASP A 1 92 ? 1.881 1.289 -14.150 1.00 85.38 92 ASP A O 1
ATOM 777 N N . ARG A 1 93 ? 3.439 2.182 -15.488 1.00 90.62 93 ARG A N 1
ATOM 778 C CA . ARG A 1 93 ? 4.507 2.178 -14.475 1.00 90.62 93 ARG A CA 1
ATOM 779 C C . ARG A 1 93 ? 4.178 3.087 -13.296 1.00 90.62 93 ARG A C 1
ATOM 781 O O . ARG A 1 93 ? 4.316 2.678 -12.148 1.00 90.62 93 ARG A O 1
ATOM 788 N N . CYS A 1 94 ? 3.697 4.298 -13.569 1.00 86.12 94 CYS A N 1
ATOM 789 C CA . CYS A 1 94 ? 3.274 5.228 -12.524 1.00 86.12 94 CYS A CA 1
ATOM 790 C C . CYS A 1 94 ? 2.064 4.695 -11.743 1.00 86.12 94 CYS A C 1
ATOM 792 O O . CYS A 1 94 ? 1.977 4.875 -10.525 1.00 86.12 94 CYS A O 1
ATOM 794 N N . GLN A 1 95 ? 1.135 4.020 -12.422 1.00 85.44 95 GLN A N 1
ATOM 795 C CA . GLN A 1 95 ? 0.023 3.354 -11.756 1.00 85.44 95 GLN A CA 1
ATOM 796 C C . GLN A 1 95 ? 0.521 2.247 -10.819 1.00 85.44 95 GLN A C 1
ATOM 798 O O . GLN A 1 95 ? 0.126 2.248 -9.655 1.00 85.44 95 GLN A O 1
ATOM 803 N N . LEU A 1 96 ? 1.449 1.399 -11.274 1.00 89.12 96 LEU A N 1
ATOM 804 C CA . LEU A 1 96 ? 2.046 0.347 -10.448 1.00 89.12 96 LEU A CA 1
ATOM 805 C C . LEU A 1 96 ? 2.694 0.920 -9.177 1.00 89.12 96 LEU A C 1
ATOM 807 O O . LEU A 1 96 ? 2.403 0.462 -8.077 1.00 89.12 96 LEU A O 1
ATOM 811 N N . LEU A 1 97 ? 3.511 1.973 -9.298 1.00 88.56 97 LEU A N 1
ATOM 812 C CA . LEU A 1 97 ? 4.129 2.625 -8.131 1.00 88.56 97 LEU A CA 1
ATOM 813 C C . LEU A 1 97 ? 3.087 3.179 -7.148 1.00 88.56 97 LEU A C 1
ATOM 815 O O . LEU A 1 97 ? 3.262 3.117 -5.930 1.00 88.56 97 LEU A O 1
ATOM 819 N N . ASN A 1 98 ? 1.980 3.719 -7.661 1.00 87.88 98 ASN A N 1
ATOM 820 C CA . ASN A 1 98 ? 0.895 4.209 -6.818 1.00 87.88 98 ASN A CA 1
ATOM 821 C C . ASN A 1 98 ? 0.139 3.085 -6.105 1.00 87.88 98 ASN A C 1
ATOM 823 O O . ASN A 1 98 ? -0.267 3.284 -4.960 1.00 87.88 98 ASN A O 1
ATOM 827 N N . GLU A 1 99 ? -0.060 1.946 -6.763 1.00 87.62 99 GLU A N 1
ATOM 828 C CA . GLU A 1 99 ? -0.693 0.764 -6.174 1.00 87.62 99 GLU A CA 1
ATOM 829 C C . GLU A 1 99 ? 0.161 0.218 -5.027 1.00 87.62 99 GLU A C 1
ATOM 831 O O . GLU A 1 99 ? -0.337 0.129 -3.906 1.00 87.62 99 GLU A O 1
ATOM 836 N N . LEU A 1 100 ? 1.466 0.034 -5.243 1.00 88.75 100 LEU A N 1
ATOM 837 C CA . LEU A 1 100 ? 2.407 -0.400 -4.201 1.00 88.75 100 LEU A CA 1
ATOM 838 C C . LEU A 1 100 ? 2.417 0.532 -2.981 1.00 88.75 100 LEU A C 1
ATOM 840 O O . LEU A 1 100 ? 2.402 0.089 -1.833 1.00 88.75 100 LEU A O 1
ATOM 844 N N . ARG A 1 101 ? 2.404 1.850 -3.215 1.00 86.94 101 ARG A N 1
ATOM 845 C CA . ARG A 1 101 ? 2.334 2.847 -2.136 1.00 86.94 101 ARG A CA 1
ATOM 846 C C . ARG A 1 101 ? 1.034 2.736 -1.335 1.00 86.94 101 ARG A C 1
ATOM 848 O O . ARG A 1 101 ? 1.019 2.976 -0.126 1.00 86.94 101 ARG A O 1
ATOM 855 N N . LEU A 1 102 ? -0.082 2.443 -2.003 1.00 83.12 102 LEU A N 1
ATOM 856 C CA . LEU A 1 102 ? -1.380 2.276 -1.350 1.00 83.12 102 LEU A CA 1
ATOM 857 C C . LEU A 1 102 ? -1.455 0.969 -0.561 1.00 83.12 102 LEU A C 1
ATOM 859 O O . LEU A 1 102 ? -1.997 0.985 0.542 1.00 83.12 102 LEU A O 1
ATOM 863 N N . GLU A 1 103 ? -0.904 -0.120 -1.094 1.00 82.31 103 GLU A N 1
ATOM 864 C CA . GLU A 1 103 ? -0.793 -1.408 -0.404 1.00 82.31 103 GLU A CA 1
ATOM 865 C C . GLU A 1 103 ? 0.006 -1.264 0.888 1.00 82.31 103 GLU A C 1
ATOM 867 O O . GLU A 1 103 ? -0.533 -1.550 1.954 1.00 82.31 103 GLU A O 1
ATOM 872 N N . ARG A 1 104 ? 1.192 -0.644 0.840 1.00 79.31 104 ARG A N 1
ATOM 873 C CA . ARG A 1 104 ? 1.997 -0.374 2.043 1.00 79.31 104 ARG A CA 1
ATOM 874 C C . ARG A 1 104 ? 1.233 0.430 3.097 1.00 79.31 104 ARG A C 1
ATOM 876 O O . ARG A 1 104 ? 1.247 0.101 4.279 1.00 79.31 104 ARG A O 1
ATOM 883 N N . LYS A 1 105 ? 0.499 1.464 2.675 1.00 73.81 105 LYS A N 1
ATOM 884 C CA . LYS A 1 105 ? -0.332 2.266 3.587 1.00 73.81 105 LYS A CA 1
ATOM 885 C C . LYS A 1 105 ? -1.486 1.462 4.193 1.00 73.81 105 LYS A C 1
ATOM 887 O O . LYS A 1 105 ? -1.937 1.767 5.298 1.00 73.81 105 LYS A O 1
ATOM 892 N N . ASN A 1 106 ? -2.017 0.486 3.464 1.00 71.69 106 ASN A N 1
ATOM 893 C CA . ASN A 1 106 ? -3.030 -0.417 3.992 1.00 71.69 106 ASN A CA 1
ATOM 894 C C . ASN A 1 106 ? -2.406 -1.412 4.970 1.00 71.69 106 ASN A C 1
ATOM 896 O O . ASN A 1 106 ? -2.984 -1.613 6.032 1.00 71.69 106 ASN A O 1
ATOM 900 N N . ASP A 1 107 ? -1.222 -1.941 4.679 1.00 67.06 107 ASP A N 1
ATOM 901 C CA . ASP A 1 107 ? -0.505 -2.861 5.562 1.00 67.06 107 ASP A CA 1
ATOM 902 C C . ASP A 1 107 ? -0.091 -2.188 6.871 1.00 67.06 107 ASP A C 1
ATOM 904 O O . ASP A 1 107 ? -0.313 -2.753 7.935 1.00 67.06 107 ASP A O 1
ATOM 908 N N . GLU A 1 108 ? 0.366 -0.934 6.845 1.00 64.81 108 GLU A N 1
ATOM 909 C CA . GLU A 1 108 ? 0.612 -0.140 8.061 1.00 64.81 108 GLU A CA 1
ATOM 910 C C . GLU A 1 108 ? -0.675 0.075 8.880 1.00 64.81 108 GLU A C 1
ATOM 912 O O . GLU A 1 108 ? -0.670 -0.002 10.108 1.00 64.81 108 GLU A O 1
ATOM 917 N N . ARG A 1 109 ? -1.821 0.270 8.212 1.00 59.88 109 ARG A N 1
ATOM 918 C CA . ARG A 1 109 ? -3.140 0.351 8.872 1.00 59.88 109 ARG A CA 1
ATOM 919 C C . ARG A 1 109 ? -3.646 -0.991 9.395 1.00 59.88 109 ARG A C 1
ATOM 921 O O . ARG A 1 109 ? -4.560 -1.002 10.218 1.00 59.88 109 ARG A O 1
ATOM 928 N N . LEU A 1 110 ? -3.143 -2.107 8.876 1.00 56.53 110 LEU A N 1
ATOM 929 C CA . LEU A 1 110 ? -3.476 -3.456 9.330 1.00 56.53 110 LEU A CA 1
ATOM 930 C C . LEU A 1 110 ? -2.507 -3.931 10.424 1.00 56.53 110 LEU A C 1
ATOM 932 O O . LEU A 1 110 ? -2.932 -4.650 11.322 1.00 56.53 110 LEU A O 1
ATOM 936 N N . ALA A 1 111 ? -1.252 -3.481 10.417 1.00 53.62 111 ALA A N 1
ATOM 937 C CA . ALA A 1 111 ? -0.262 -3.764 11.453 1.00 53.62 111 ALA A CA 1
ATOM 938 C C . ALA A 1 111 ? -0.606 -3.100 12.800 1.00 53.62 111 ALA A C 1
ATOM 940 O O 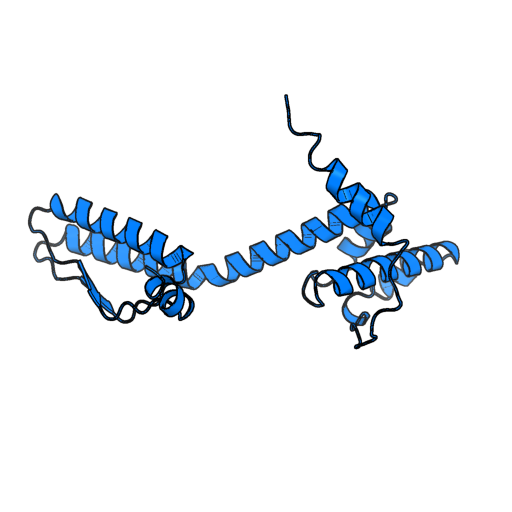. ALA A 1 111 ? -0.263 -3.639 13.845 1.00 53.62 111 ALA A O 1
ATOM 941 N N . ASP A 1 112 ? -1.367 -1.999 12.791 1.00 53.47 112 ASP A N 1
ATOM 942 C CA . ASP A 1 112 ? -1.950 -1.370 13.992 1.00 53.47 112 ASP A CA 1
ATOM 943 C C . ASP A 1 112 ? -3.265 -2.051 14.467 1.00 53.47 112 ASP A C 1
ATOM 945 O O . ASP A 1 112 ? -3.918 -1.588 15.404 1.00 53.47 112 ASP A O 1
ATOM 949 N N . LYS A 1 113 ? -3.706 -3.155 13.829 1.00 51.66 113 LYS A N 1
ATOM 950 C CA . LYS A 1 113 ? -4.964 -3.856 14.175 1.00 51.66 113 LYS A CA 1
ATOM 951 C C . LYS A 1 113 ? -4.895 -5.069 15.111 1.00 51.66 113 LYS A C 1
ATOM 953 O O . LYS A 1 113 ? -5.947 -5.326 15.701 1.00 51.66 113 LYS A O 1
ATOM 958 N N . PRO A 1 114 ? -3.806 -5.841 15.298 1.00 50.59 114 PRO A N 1
ATOM 959 C CA . PRO A 1 114 ? -3.935 -7.084 16.057 1.00 50.59 114 PRO A CA 1
ATOM 960 C C . PRO A 1 114 ? -4.207 -6.831 17.547 1.00 50.59 114 PRO A C 1
ATOM 962 O O . PRO A 1 114 ? -4.944 -7.594 18.158 1.00 50.59 114 PRO A O 1
ATOM 965 N N . GLU A 1 115 ? -3.710 -5.731 18.119 1.00 51.06 115 GLU A N 1
ATOM 966 C CA . GLU A 1 115 ? -3.908 -5.430 19.544 1.00 51.06 115 GLU A CA 1
ATOM 967 C C . GLU A 1 115 ? -5.259 -4.742 19.818 1.00 51.06 115 GLU A C 1
ATOM 969 O O . GLU A 1 115 ? -5.974 -5.086 20.761 1.00 51.06 115 GLU A O 1
ATOM 974 N N . LYS A 1 116 ? -5.675 -3.818 18.939 1.00 55.22 116 LYS A N 1
ATOM 975 C CA . LYS A 1 116 ? -6.927 -3.057 19.098 1.00 55.22 116 LYS A CA 1
ATOM 976 C C . LYS A 1 116 ? -8.179 -3.917 18.867 1.00 55.22 116 LYS A C 1
ATOM 978 O O . LYS A 1 116 ? -9.187 -3.709 19.541 1.00 55.22 116 LYS A O 1
ATOM 983 N N . VAL A 1 117 ? -8.125 -4.890 17.949 1.00 57.09 117 VAL A N 1
ATOM 984 C CA . VAL A 1 117 ? -9.253 -5.808 17.693 1.00 57.09 117 VAL A CA 1
ATOM 985 C C . VAL A 1 117 ? -9.404 -6.817 18.834 1.00 57.09 117 VAL A C 1
ATOM 987 O O . VAL A 1 117 ? -10.513 -6.975 19.344 1.00 57.09 117 VAL A O 1
ATOM 990 N N . GLN A 1 118 ? -8.301 -7.394 19.325 1.00 60.12 118 GLN A N 1
ATOM 991 C CA . GLN A 1 118 ? -8.330 -8.335 20.452 1.00 60.12 118 GLN A CA 1
ATOM 992 C C . GLN A 1 118 ? -8.910 -7.712 21.728 1.00 60.12 118 GLN A C 1
ATOM 994 O O . GLN A 1 118 ? -9.727 -8.342 22.398 1.00 60.12 118 GLN A O 1
ATOM 999 N N . ALA A 1 119 ? -8.564 -6.459 22.043 1.00 64.19 119 ALA A N 1
ATOM 1000 C CA . ALA A 1 119 ? -9.136 -5.768 23.199 1.00 64.19 119 ALA A CA 1
ATOM 1001 C C . ALA A 1 119 ? -10.665 -5.601 23.082 1.00 64.19 119 ALA A C 1
ATOM 1003 O O . ALA A 1 119 ? -11.389 -5.788 24.061 1.00 64.19 119 ALA A O 1
ATOM 1004 N N . SER A 1 120 ? -11.178 -5.294 21.884 1.00 67.94 120 SER A N 1
ATOM 1005 C CA . SER A 1 120 ? -12.624 -5.151 21.660 1.00 67.94 120 SER A CA 1
ATOM 1006 C C . SER A 1 120 ? -13.375 -6.483 21.771 1.00 67.94 120 SER A C 1
ATOM 1008 O O . SER A 1 120 ? -14.443 -6.537 22.380 1.00 67.94 120 SER A O 1
ATOM 1010 N N . GLU A 1 121 ? -12.787 -7.571 21.267 1.00 73.81 121 GLU A N 1
ATOM 1011 C CA . GLU A 1 121 ? -13.351 -8.922 21.366 1.00 73.81 121 GLU A CA 1
ATOM 1012 C C . GLU A 1 121 ? -13.378 -9.419 22.816 1.00 73.81 121 GLU A C 1
ATOM 1014 O O . GLU A 1 121 ? -14.368 -10.002 23.258 1.00 73.81 121 GLU A O 1
ATOM 1019 N N . GLN A 1 122 ? -12.329 -9.134 23.592 1.00 75.38 122 GLN A N 1
ATOM 1020 C CA . GLN A 1 122 ? -12.274 -9.477 25.013 1.00 75.38 122 GLN A CA 1
ATOM 1021 C C . GLN A 1 122 ? -13.334 -8.730 25.829 1.00 75.38 122 GLN A C 1
ATOM 1023 O O . GLN A 1 122 ? -14.003 -9.341 26.664 1.00 75.38 122 GLN A O 1
ATOM 1028 N N . ILE A 1 123 ? -13.537 -7.432 25.574 1.00 76.69 123 ILE A N 1
ATOM 1029 C CA . ILE A 1 123 ? -14.587 -6.645 26.240 1.00 76.69 123 ILE A CA 1
ATOM 1030 C C . ILE A 1 123 ? -15.976 -7.188 25.885 1.00 76.69 123 ILE A C 1
ATOM 1032 O O . ILE A 1 123 ? -16.818 -7.321 26.773 1.00 76.69 123 ILE A O 1
ATOM 1036 N N . GLN A 1 124 ? -16.204 -7.554 24.621 1.00 79.56 124 GLN A N 1
ATOM 1037 C CA . GLN A 1 124 ? -17.464 -8.157 24.185 1.00 79.56 124 GLN A CA 1
ATOM 1038 C C . GLN A 1 124 ? -17.708 -9.509 24.870 1.00 79.56 124 GLN A C 1
ATOM 1040 O O . GLN A 1 124 ? -18.770 -9.733 25.443 1.00 79.56 124 GLN A O 1
ATOM 1045 N N . SER A 1 125 ? -16.701 -10.385 24.903 1.00 82.56 125 SER A N 1
ATOM 1046 C CA . SER A 1 125 ? -16.802 -11.686 25.572 1.00 82.56 125 SER A CA 1
ATOM 1047 C C . SER A 1 125 ? -17.064 -11.550 27.075 1.00 82.56 125 SER A C 1
ATOM 1049 O O . SER A 1 125 ? -17.822 -12.345 27.641 1.00 82.56 125 SER A O 1
ATOM 1051 N N . LEU A 1 126 ? -16.445 -10.564 27.734 1.00 82.62 126 LEU A N 1
ATOM 1052 C CA . LEU A 1 126 ? -16.697 -10.256 29.143 1.00 82.62 126 LEU A CA 1
ATOM 1053 C C . LEU A 1 126 ? -18.122 -9.745 29.354 1.00 82.62 126 LEU A C 1
ATOM 1055 O O . LEU A 1 126 ? -18.789 -10.194 30.285 1.00 82.62 126 LEU A O 1
ATOM 1059 N N . HIS A 1 127 ? -18.602 -8.853 28.485 1.00 82.00 127 HIS A N 1
ATOM 1060 C CA . HIS A 1 127 ? -19.978 -8.373 28.515 1.00 82.00 127 HIS A CA 1
ATOM 1061 C C . HIS A 1 127 ? -20.978 -9.528 28.393 1.00 82.00 127 HIS A C 1
ATOM 1063 O O . HIS A 1 127 ? -21.869 -9.645 29.228 1.00 82.00 127 HIS A O 1
ATOM 1069 N N . ASP A 1 128 ? -20.809 -10.413 27.412 1.00 81.69 128 ASP A N 1
ATOM 1070 C CA . ASP A 1 128 ? -21.762 -11.496 27.139 1.00 81.69 128 ASP A CA 1
ATOM 1071 C C . ASP A 1 128 ? -21.778 -12.548 28.262 1.00 81.69 128 ASP A C 1
ATOM 1073 O O . ASP A 1 128 ? -22.830 -13.074 28.651 1.00 81.69 128 ASP A O 1
ATOM 1077 N N . SER A 1 129 ? -20.610 -12.807 28.856 1.00 83.62 129 SER A N 1
ATOM 1078 C CA . SER A 1 129 ? -20.485 -13.667 30.038 1.00 83.62 129 SER A CA 1
ATOM 1079 C C . SER A 1 129 ? -21.164 -13.044 31.259 1.00 83.62 129 SER A C 1
ATOM 1081 O O . SER A 1 129 ? -21.871 -13.723 32.002 1.00 83.62 129 SER A O 1
ATOM 1083 N N . ASN A 1 130 ? -20.986 -11.738 31.462 1.00 84.06 130 ASN A N 1
ATOM 1084 C CA . ASN A 1 130 ? -21.607 -11.008 32.562 1.00 84.06 130 ASN A CA 1
ATOM 1085 C C . ASN A 1 130 ? -23.130 -10.891 32.383 1.00 84.06 130 ASN A C 1
ATOM 1087 O O . ASN A 1 130 ? -23.884 -11.039 33.339 1.00 84.06 130 ASN A O 1
ATOM 1091 N N . TRP A 1 131 ? -23.583 -10.714 31.143 1.00 79.44 131 TRP A N 1
ATOM 1092 C CA . TRP A 1 131 ? -24.986 -10.674 30.742 1.00 79.44 131 TRP A CA 1
ATOM 1093 C C . TRP A 1 131 ? -25.739 -11.973 31.056 1.00 79.44 131 TRP A C 1
ATOM 1095 O O . TRP A 1 131 ? -26.878 -11.944 31.519 1.00 79.44 131 TRP A O 1
ATOM 1105 N N . THR A 1 132 ? -25.103 -13.124 30.832 1.00 79.12 132 THR A N 1
ATOM 1106 C CA . THR A 1 132 ? -25.692 -14.439 31.141 1.00 79.12 132 THR A CA 1
ATOM 1107 C C . THR A 1 132 ? -25.467 -14.885 32.591 1.00 79.12 132 THR A C 1
ATOM 1109 O O . THR A 1 132 ? -25.988 -15.926 33.007 1.00 79.12 132 THR A O 1
ATOM 1112 N N . SER A 1 133 ? -24.724 -14.103 33.382 1.00 81.12 133 SER A N 1
ATOM 1113 C CA . SER A 1 133 ? -24.429 -14.404 34.782 1.00 81.12 133 SER A CA 1
ATOM 1114 C C . SER A 1 133 ? -25.665 -14.259 35.671 1.00 81.12 133 SER A C 1
ATOM 1116 O O . SER A 1 133 ? -26.509 -13.383 35.497 1.00 81.12 133 SER A O 1
ATOM 1118 N N . ARG A 1 134 ? -25.745 -15.102 36.704 1.00 81.12 134 ARG A N 1
ATOM 1119 C CA . ARG A 1 134 ? -26.757 -14.978 37.769 1.00 81.12 134 ARG A CA 1
ATOM 1120 C C . ARG A 1 134 ? -26.443 -13.847 38.752 1.00 81.12 134 ARG A C 1
ATOM 1122 O O . ARG A 1 134 ? -27.322 -13.442 39.505 1.00 81.12 134 ARG A O 1
ATOM 1129 N N . LEU A 1 135 ? -25.195 -13.382 38.762 1.00 82.31 135 LEU A N 1
ATOM 1130 C CA . LEU A 1 135 ? -24.685 -12.303 39.603 1.00 82.31 135 LEU A CA 1
ATOM 1131 C C . LEU A 1 135 ? -23.824 -11.388 38.722 1.00 82.31 135 LEU A C 1
ATOM 1133 O O . LEU A 1 135 ? -22.608 -11.588 38.651 1.00 82.31 135 LEU A O 1
ATOM 1137 N N . PRO A 1 136 ? -24.440 -10.451 37.984 1.00 84.25 136 PRO A N 1
ATOM 1138 C CA . PRO A 1 136 ? -23.684 -9.533 37.151 1.00 84.25 136 PRO A CA 1
ATOM 1139 C C . PRO A 1 136 ? -22.884 -8.541 38.005 1.00 84.25 136 PRO A C 1
ATOM 1141 O O . PRO A 1 136 ? -23.269 -8.209 39.128 1.00 84.25 136 PRO A O 1
ATOM 1144 N N . PHE A 1 137 ? -21.776 -8.046 37.459 1.00 81.31 137 PHE A N 1
ATOM 1145 C CA . PHE A 1 137 ? -20.920 -7.038 38.088 1.00 81.31 137 PHE A CA 1
ATOM 1146 C C . PHE A 1 137 ? -20.711 -5.816 37.186 1.00 81.31 137 PHE A C 1
ATOM 1148 O O . PHE A 1 137 ? -20.943 -5.860 35.980 1.00 81.31 137 PHE A O 1
ATOM 1155 N N . ASN A 1 138 ? -20.277 -4.701 37.775 1.00 83.12 138 ASN A N 1
ATOM 1156 C CA . ASN A 1 138 ? -20.012 -3.474 37.025 1.00 83.12 138 ASN A CA 1
ATOM 1157 C C . ASN A 1 138 ? -18.717 -3.599 36.218 1.00 83.12 138 ASN A C 1
ATOM 1159 O O . ASN A 1 138 ? -17.686 -4.011 36.753 1.00 83.12 138 ASN A O 1
ATOM 1163 N N . ILE A 1 139 ? -18.764 -3.193 34.951 1.00 79.44 139 ILE A N 1
ATOM 1164 C CA . ILE A 1 139 ? -17.606 -3.196 34.055 1.00 79.44 139 ILE A CA 1
ATOM 1165 C C . ILE A 1 139 ? -17.050 -1.771 33.978 1.00 79.44 139 ILE A C 1
ATOM 1167 O O . ILE A 1 139 ? -17.771 -0.826 33.647 1.00 79.44 139 ILE A O 1
ATOM 1171 N N . SER A 1 140 ? -15.755 -1.622 34.262 1.00 78.56 140 SER A N 1
ATOM 1172 C CA . SER A 1 140 ? -15.053 -0.336 34.206 1.00 78.56 140 SER A CA 1
ATOM 1173 C C . SER A 1 140 ? -13.869 -0.415 33.250 1.00 78.56 140 SER A C 1
ATOM 1175 O O . SER A 1 140 ? -12.905 -1.134 33.508 1.00 78.56 140 SER A O 1
ATOM 1177 N N . ILE A 1 141 ? -13.924 0.354 32.162 1.00 75.88 141 ILE A N 1
ATOM 1178 C CA . ILE A 1 141 ? -12.819 0.500 31.209 1.00 75.88 141 ILE A CA 1
ATOM 1179 C C . ILE A 1 141 ? -11.995 1.714 31.643 1.00 75.88 141 ILE A C 1
ATOM 1181 O O . ILE A 1 141 ? -12.464 2.850 31.565 1.00 75.88 141 ILE A O 1
ATOM 1185 N N . VAL A 1 142 ? -10.777 1.480 32.131 1.00 73.31 142 VAL A N 1
ATOM 1186 C CA . VAL A 1 142 ? -9.894 2.528 32.670 1.00 73.31 142 VAL A CA 1
ATOM 1187 C C . VAL A 1 142 ? -8.794 2.913 31.681 1.00 73.31 142 VAL A C 1
ATOM 1189 O O . VAL A 1 142 ? -8.296 2.072 30.939 1.00 73.31 142 VAL A O 1
ATOM 1192 N N . ASN A 1 143 ? -8.375 4.183 31.709 1.00 70.38 143 ASN A N 1
ATOM 1193 C CA . ASN A 1 143 ? -7.259 4.725 30.915 1.00 70.38 143 ASN A CA 1
ATOM 1194 C C . ASN A 1 143 ? -7.436 4.576 29.393 1.00 70.38 143 ASN A C 1
ATOM 1196 O O . ASN A 1 143 ? -6.458 4.437 28.657 1.00 70.38 143 ASN A O 1
ATOM 1200 N N . PHE A 1 144 ? -8.679 4.626 28.915 1.00 66.44 144 PHE A N 1
ATOM 1201 C CA . PHE A 1 144 ? -8.981 4.518 27.494 1.00 66.44 144 PHE A CA 1
ATOM 1202 C C . PHE A 1 144 ? -8.468 5.751 26.729 1.00 66.44 144 PHE A C 1
ATOM 1204 O O . PHE A 1 144 ? -8.898 6.880 26.989 1.00 66.44 144 PHE A O 1
ATOM 1211 N N . ARG A 1 145 ? -7.543 5.526 25.786 1.00 67.06 145 ARG A N 1
ATOM 1212 C CA . ARG A 1 145 ? -6.951 6.551 24.910 1.00 67.06 145 ARG A CA 1
ATOM 1213 C C . ARG A 1 145 ? -7.246 6.242 23.445 1.00 67.06 145 ARG A C 1
ATOM 1215 O O . ARG A 1 145 ? -6.442 5.584 22.786 1.00 67.06 145 ARG A O 1
ATOM 1222 N N . PRO A 1 146 ? -8.410 6.651 22.937 1.00 62.59 146 PRO A N 1
ATOM 1223 C CA . PRO A 1 146 ? -8.739 6.422 21.546 1.00 62.59 146 PRO A CA 1
ATOM 1224 C C . PRO A 1 146 ? -8.180 7.522 20.639 1.00 62.59 146 PRO A C 1
ATOM 1226 O O . PRO A 1 146 ? -8.267 8.709 20.958 1.00 62.59 146 PRO A O 1
ATOM 1229 N N . ASP A 1 147 ? -7.704 7.126 19.459 1.00 62.50 147 ASP A N 1
ATOM 1230 C CA . ASP A 1 147 ? -7.592 8.037 18.318 1.00 62.50 147 ASP A CA 1
ATOM 1231 C C . ASP A 1 147 ? -8.997 8.433 17.799 1.00 62.50 147 ASP A C 1
ATOM 1233 O O . ASP A 1 147 ? -10.005 7.829 18.174 1.00 62.50 147 ASP A O 1
ATOM 1237 N N . ASN A 1 148 ? -9.099 9.454 16.935 1.00 60.97 148 ASN A N 1
ATOM 1238 C CA . ASN A 1 148 ? -10.393 9.978 16.457 1.00 60.97 148 ASN A CA 1
ATOM 1239 C C . ASN A 1 148 ? -11.317 8.900 15.860 1.00 60.97 148 ASN A C 1
ATOM 1241 O O . ASN A 1 148 ? -12.538 8.987 15.987 1.00 60.97 148 ASN A O 1
ATOM 1245 N N . HIS A 1 149 ? -10.753 7.895 15.192 1.00 59.53 149 HIS A N 1
ATOM 1246 C CA . HIS A 1 149 ? -11.528 6.835 14.556 1.00 59.53 149 HIS A CA 1
ATOM 1247 C C . HIS A 1 149 ? -11.933 5.763 15.576 1.00 59.53 149 HIS A C 1
ATOM 1249 O O . HIS A 1 149 ? -13.071 5.290 15.576 1.00 59.53 149 HIS A O 1
ATOM 1255 N N . LEU A 1 150 ? -11.026 5.426 16.492 1.00 64.69 150 LEU A N 1
ATOM 1256 C CA . LEU A 1 150 ? -11.268 4.496 17.586 1.00 64.69 150 LEU A CA 1
ATOM 1257 C C . LEU A 1 150 ? -12.287 5.046 18.590 1.00 64.69 150 LEU A C 1
ATOM 1259 O O . LEU A 1 150 ? -13.055 4.272 19.151 1.00 64.69 150 LEU A O 1
ATOM 1263 N N . ALA A 1 151 ? -12.336 6.365 18.792 1.00 65.69 151 ALA A N 1
ATOM 1264 C CA . ALA A 1 151 ? -13.265 7.014 19.714 1.00 65.69 151 ALA A CA 1
ATOM 1265 C C . ALA A 1 151 ? -14.708 6.842 19.237 1.00 65.69 151 ALA A C 1
ATOM 1267 O O . ALA A 1 151 ? -15.579 6.449 20.011 1.00 65.69 151 ALA A O 1
ATOM 1268 N N . GLU A 1 152 ? -14.944 7.074 17.944 1.00 66.75 152 GLU A N 1
ATOM 1269 C CA . GLU A 1 152 ? -16.250 6.883 17.316 1.00 66.75 152 GLU A CA 1
ATOM 1270 C C . GLU A 1 152 ? -16.672 5.410 17.308 1.00 66.75 152 GLU A C 1
ATOM 1272 O O . GLU A 1 152 ? -17.825 5.098 17.614 1.00 66.75 152 GLU A O 1
ATOM 1277 N N . ILE A 1 153 ? -15.747 4.489 17.015 1.00 69.31 153 ILE A N 1
ATOM 1278 C CA . ILE A 1 153 ? -16.029 3.047 17.057 1.00 69.31 153 ILE A CA 1
ATOM 1279 C C . ILE A 1 153 ? -16.363 2.600 18.481 1.00 69.31 153 ILE A C 1
ATOM 1281 O O . ILE A 1 153 ? -17.405 1.980 18.694 1.00 69.31 153 ILE A O 1
ATOM 1285 N N . ALA A 1 154 ? -15.526 2.952 19.456 1.00 68.31 154 ALA A N 1
ATOM 1286 C CA . ALA A 1 154 ? -15.716 2.565 20.847 1.00 68.31 154 ALA A CA 1
ATOM 1287 C C . ALA A 1 154 ? -17.006 3.150 21.423 1.00 68.31 154 ALA A C 1
ATOM 1289 O O . ALA A 1 154 ? -17.749 2.447 22.101 1.00 68.31 154 ALA A O 1
ATOM 1290 N N . LYS A 1 155 ? -17.333 4.406 21.094 1.00 69.88 155 LYS A N 1
ATOM 1291 C CA . LYS A 1 155 ? -18.596 5.032 21.498 1.00 69.88 155 LYS A CA 1
ATOM 1292 C C . LYS A 1 155 ? -19.803 4.259 20.967 1.00 69.88 155 LYS A C 1
ATOM 1294 O O . LYS A 1 155 ? -20.728 3.988 21.728 1.00 69.88 155 LYS A O 1
ATOM 1299 N N . ARG A 1 156 ? -19.793 3.868 19.687 1.00 74.25 156 ARG A N 1
ATOM 1300 C CA . ARG A 1 156 ? -20.879 3.072 19.084 1.00 74.25 156 ARG A CA 1
ATOM 1301 C C . ARG A 1 156 ? -20.991 1.685 19.711 1.00 74.25 156 ARG A C 1
ATOM 1303 O O . ARG A 1 156 ? -22.099 1.247 20.000 1.00 74.25 156 ARG A O 1
ATOM 1310 N N . GLN A 1 157 ? -19.864 1.013 19.939 1.00 74.38 157 GLN A N 1
ATOM 1311 C CA . GLN A 1 157 ? -19.844 -0.311 20.562 1.00 74.38 157 GLN A CA 1
ATOM 1312 C C . GLN A 1 157 ? -20.365 -0.262 21.999 1.00 74.38 157 GLN A C 1
ATOM 1314 O O . GLN A 1 157 ? -21.243 -1.037 22.354 1.00 74.38 157 GLN A O 1
ATOM 1319 N N . ILE A 1 158 ? -19.897 0.688 22.809 1.00 74.25 158 ILE A N 1
ATOM 1320 C CA . ILE A 1 158 ? -20.323 0.822 24.206 1.00 74.25 158 ILE A CA 1
ATOM 1321 C C . ILE A 1 158 ? -21.801 1.202 24.295 1.00 74.25 158 ILE A C 1
ATOM 1323 O O . ILE A 1 158 ? -22.507 0.658 25.140 1.00 74.25 158 ILE A O 1
ATOM 1327 N N . GLN A 1 159 ? -22.296 2.056 23.394 1.00 74.88 159 GLN A N 1
ATOM 1328 C CA . GLN A 1 159 ? -23.727 2.339 23.306 1.00 74.88 159 GLN A CA 1
ATOM 1329 C C . GLN A 1 159 ? -24.526 1.072 22.974 1.00 74.88 159 GLN A C 1
ATOM 1331 O O . GLN A 1 159 ? -25.501 0.777 23.652 1.00 74.88 159 GLN A O 1
ATOM 1336 N N . SER A 1 160 ? -24.075 0.273 22.003 1.00 78.44 160 SER A N 1
ATOM 1337 C CA . SER A 1 160 ? -24.723 -0.998 21.655 1.00 78.44 160 SER A CA 1
ATOM 1338 C C . SER A 1 160 ? -24.738 -1.991 22.822 1.00 78.44 160 SER A C 1
ATOM 1340 O O . SER A 1 160 ? -25.735 -2.686 23.025 1.00 78.44 160 SER A O 1
ATOM 1342 N N . LEU A 1 161 ? -23.646 -2.069 23.590 1.00 77.69 161 LEU A N 1
ATOM 1343 C CA . LEU A 1 161 ? -23.566 -2.894 24.796 1.00 77.69 161 LEU A CA 1
ATOM 1344 C C . LEU A 1 161 ? -24.533 -2.394 25.871 1.00 77.69 161 LEU A C 1
ATOM 1346 O O . LEU A 1 161 ? -25.254 -3.186 26.468 1.00 77.69 161 LEU A O 1
ATOM 1350 N N . HIS A 1 162 ? -24.603 -1.079 26.078 1.00 73.81 162 HIS A N 1
ATOM 1351 C CA . HIS A 1 162 ? -25.524 -0.460 27.026 1.00 73.81 162 HIS A CA 1
ATOM 1352 C C . HIS A 1 162 ? -26.995 -0.703 26.650 1.00 73.81 162 HIS A C 1
ATOM 1354 O O . HIS A 1 162 ? -27.799 -1.085 27.500 1.00 73.81 162 HIS A O 1
ATOM 1360 N N . ASP A 1 163 ? -27.342 -0.535 25.375 1.00 76.19 163 ASP A N 1
ATOM 1361 C CA . ASP A 1 163 ? -28.696 -0.766 24.865 1.00 76.19 163 ASP A CA 1
ATOM 1362 C C . ASP A 1 163 ? -29.091 -2.243 24.998 1.00 76.19 163 ASP A C 1
ATOM 1364 O O . ASP A 1 163 ? -30.217 -2.561 25.384 1.00 76.19 163 ASP A O 1
ATOM 1368 N N . SER A 1 164 ? -28.143 -3.154 24.757 1.00 74.25 164 SER A N 1
ATOM 1369 C CA . SER A 1 164 ? -28.345 -4.591 24.972 1.00 74.25 164 SER A CA 1
ATOM 1370 C C . SER A 1 164 ? -28.554 -4.890 26.456 1.00 74.25 164 SER A C 1
ATOM 1372 O O . SER A 1 164 ? -29.537 -5.536 26.817 1.00 74.25 164 SER A O 1
ATOM 1374 N N . ASN A 1 165 ? -27.700 -4.337 27.323 1.00 73.06 165 ASN A N 1
ATOM 1375 C CA . ASN A 1 165 ? -27.766 -4.459 28.778 1.00 73.06 165 ASN A CA 1
ATOM 1376 C C . ASN A 1 165 ? -29.107 -3.970 29.370 1.00 73.06 165 ASN A C 1
ATOM 1378 O O . ASN A 1 165 ? -29.591 -4.538 30.348 1.00 73.06 165 ASN A O 1
ATOM 1382 N N . TRP A 1 166 ? -29.764 -2.983 28.750 1.00 71.50 166 TRP A N 1
ATOM 1383 C CA . TRP A 1 166 ? -31.095 -2.520 29.167 1.00 71.50 166 TRP A CA 1
ATOM 1384 C C . TRP A 1 166 ? -32.169 -3.615 29.102 1.00 71.50 166 TRP A C 1
ATOM 1386 O O . TRP A 1 166 ? -33.137 -3.591 29.859 1.00 71.50 166 TRP A O 1
ATOM 1396 N N . THR A 1 167 ? -31.994 -4.606 28.228 1.00 71.12 167 THR A N 1
ATOM 1397 C CA . THR A 1 167 ? -32.918 -5.745 28.118 1.00 71.12 167 THR A CA 1
ATOM 1398 C C . THR A 1 167 ? -32.592 -6.883 29.101 1.00 71.12 167 THR A C 1
ATOM 1400 O O . THR A 1 167 ? -33.230 -7.938 29.055 1.00 71.12 167 THR A O 1
ATOM 1403 N N . SER A 1 168 ? -31.596 -6.694 29.985 1.00 67.81 168 SER A N 1
ATOM 1404 C CA . SER A 1 168 ? -31.145 -7.704 30.954 1.00 67.81 168 SER A CA 1
ATOM 1405 C C . SER A 1 168 ? -32.198 -7.941 32.017 1.00 67.81 168 SER A C 1
ATOM 1407 O O . SER A 1 168 ? -32.915 -7.033 32.432 1.00 67.81 168 SER A O 1
ATOM 1409 N N . ARG A 1 169 ? -32.214 -9.159 32.564 1.00 64.81 169 ARG A N 1
ATOM 1410 C CA . ARG A 1 169 ? -32.972 -9.453 33.787 1.00 64.81 169 ARG A CA 1
ATOM 1411 C C . ARG A 1 169 ? -32.414 -8.709 35.004 1.00 64.81 169 ARG A C 1
ATOM 1413 O O . ARG A 1 169 ? -33.161 -8.447 35.940 1.00 64.81 169 ARG A O 1
ATOM 1420 N N . LEU A 1 170 ? -31.116 -8.401 34.992 1.00 73.25 170 LEU A N 1
ATOM 1421 C CA . LEU A 1 170 ? -30.400 -7.660 36.028 1.00 73.25 170 LEU A CA 1
ATOM 1422 C C . LEU A 1 170 ? -29.400 -6.713 35.338 1.00 73.25 170 LEU A C 1
ATOM 1424 O O . LEU A 1 170 ? -28.304 -7.153 34.981 1.00 73.25 170 LEU A O 1
ATOM 1428 N N . PRO A 1 171 ? -29.769 -5.447 35.079 1.00 73.88 171 PRO A N 1
ATOM 1429 C CA . PRO A 1 171 ? -28.876 -4.504 34.415 1.00 73.88 171 PRO A CA 1
ATOM 1430 C C . PRO A 1 171 ? -27.679 -4.157 35.312 1.00 73.88 171 PRO A C 1
ATOM 1432 O O . PRO A 1 171 ? -27.825 -3.991 36.524 1.00 73.88 171 PRO A O 1
ATOM 1435 N N . PHE A 1 172 ? -26.496 -4.019 34.712 1.00 75.12 172 PHE A N 1
ATOM 1436 C CA . PHE A 1 172 ? -25.259 -3.607 35.394 1.00 75.12 172 PHE A CA 1
ATOM 1437 C C . PHE A 1 172 ? -24.667 -2.335 34.780 1.00 75.12 172 PHE A C 1
ATOM 1439 O O . PHE A 1 172 ? -24.994 -1.974 33.654 1.00 75.12 172 PHE A O 1
ATOM 1446 N N . ASN A 1 173 ? -23.803 -1.622 35.503 1.00 76.75 173 ASN A N 1
ATOM 1447 C CA . ASN A 1 173 ? -23.221 -0.386 34.981 1.00 76.75 173 ASN A CA 1
ATOM 1448 C C . ASN A 1 173 ? -21.990 -0.676 34.105 1.00 76.75 173 ASN A C 1
ATOM 1450 O O . ASN A 1 173 ? -21.136 -1.487 34.475 1.00 76.75 173 ASN A O 1
ATOM 1454 N N . ILE A 1 174 ? -21.882 0.024 32.974 1.00 75.69 174 ILE A N 1
ATOM 1455 C CA . ILE A 1 174 ? -20.704 0.029 32.102 1.00 75.69 174 ILE A CA 1
ATOM 1456 C C . ILE A 1 174 ? -20.165 1.457 32.093 1.00 75.69 174 ILE A C 1
ATOM 1458 O O . ILE A 1 174 ? -20.827 2.371 31.605 1.00 75.69 174 ILE A O 1
ATOM 1462 N N . SER A 1 175 ? -18.969 1.660 32.646 1.00 73.50 175 SER A N 1
ATOM 1463 C CA . SER A 1 175 ? -18.364 2.990 32.775 1.00 73.50 175 SER A CA 1
ATOM 1464 C C . SER A 1 175 ? -16.998 3.074 32.097 1.00 73.50 175 SER A C 1
ATOM 1466 O O . SER A 1 175 ? -16.210 2.128 32.131 1.00 73.50 175 SER A O 1
ATOM 1468 N N . ILE A 1 176 ? -16.708 4.226 31.485 1.00 67.25 176 ILE A N 1
ATOM 1469 C CA . ILE A 1 176 ? -15.382 4.562 30.955 1.00 67.25 176 ILE A CA 1
ATOM 1470 C C . ILE A 1 176 ? -14.771 5.612 31.876 1.00 67.25 176 ILE A C 1
ATOM 1472 O O . ILE A 1 176 ? -15.339 6.689 32.057 1.00 67.25 176 ILE A O 1
ATOM 1476 N N . VAL A 1 177 ? -13.609 5.315 32.448 1.00 65.00 177 VAL A N 1
ATOM 1477 C CA . VAL A 1 177 ? -12.925 6.182 33.413 1.00 65.00 177 VAL A CA 1
ATOM 1478 C C . VAL A 1 177 ? -11.573 6.607 32.842 1.00 65.00 177 VAL A C 1
ATOM 1480 O O . VAL A 1 177 ? -10.854 5.804 32.248 1.00 65.00 177 VAL A O 1
ATOM 1483 N N . ASN A 1 178 ? -11.209 7.878 33.035 1.00 60.53 178 ASN A N 1
ATOM 1484 C CA . ASN A 1 178 ? -9.992 8.495 32.488 1.00 60.53 178 ASN A CA 1
ATOM 1485 C C . ASN A 1 178 ? -9.930 8.496 30.950 1.00 60.53 178 ASN A C 1
ATOM 1487 O O . ASN A 1 178 ? -8.885 8.206 30.367 1.00 60.53 178 ASN A O 1
ATOM 1491 N N . PHE A 1 179 ? -11.041 8.850 30.298 1.00 60.03 179 PHE A N 1
ATOM 1492 C CA . PHE A 1 179 ? -11.070 9.103 28.858 1.00 60.03 179 PHE A CA 1
ATOM 1493 C C . PHE A 1 179 ? -10.173 10.304 28.530 1.00 60.03 179 PHE A C 1
ATOM 1495 O O . PHE A 1 179 ? -10.499 11.443 28.871 1.00 60.03 179 PHE A O 1
ATOM 1502 N N . ARG A 1 180 ? -9.024 10.049 27.899 1.00 54.38 180 ARG A N 1
ATOM 1503 C CA . ARG A 1 180 ? -8.125 11.099 27.408 1.00 54.38 180 ARG A CA 1
ATOM 1504 C C . ARG A 1 180 ? -8.073 11.037 25.886 1.00 54.38 180 ARG A C 1
ATOM 1506 O O . ARG A 1 180 ? -7.370 10.180 25.356 1.00 54.38 180 ARG A O 1
ATOM 1513 N N . PRO A 1 181 ? -8.804 11.924 25.198 1.00 53.25 181 PRO A N 1
ATOM 1514 C CA . PRO A 1 181 ? -8.617 12.099 23.773 1.00 53.25 181 PRO A CA 1
ATOM 1515 C C . PRO A 1 181 ? -7.217 12.663 23.494 1.00 53.25 181 PRO A C 1
ATOM 1517 O O . PRO A 1 181 ? -6.734 13.501 24.259 1.00 53.25 181 PRO A O 1
ATOM 1520 N N . ASP A 1 182 ? -6.566 12.222 22.416 1.00 46.47 182 ASP A N 1
ATOM 1521 C CA . ASP A 1 182 ? -5.263 12.760 22.011 1.00 46.47 182 ASP A CA 1
ATOM 1522 C C . ASP A 1 182 ? -5.308 14.286 21.781 1.00 46.47 182 ASP A C 1
ATOM 1524 O O . ASP A 1 182 ? -6.328 14.857 21.383 1.00 46.47 182 ASP A O 1
ATOM 1528 N N . ASN A 1 183 ? -4.173 14.951 22.036 1.00 51.22 183 ASN A N 1
ATOM 1529 C CA . ASN A 1 183 ? -4.004 16.409 22.187 1.00 51.22 183 ASN A CA 1
ATOM 1530 C C . ASN A 1 183 ? -4.551 17.303 21.049 1.00 51.22 183 ASN A C 1
ATOM 1532 O O . ASN A 1 183 ? -4.690 18.507 21.259 1.00 51.22 183 ASN A O 1
ATOM 1536 N N . HIS A 1 184 ? -4.925 16.762 19.887 1.00 50.00 184 HIS A N 1
ATOM 1537 C CA . HIS A 1 184 ? -5.634 17.515 18.840 1.00 50.00 184 HIS A CA 1
ATOM 1538 C C . HIS A 1 184 ? -7.048 17.969 19.248 1.00 50.00 184 HIS A C 1
ATOM 1540 O O . HIS A 1 184 ? -7.628 18.843 18.605 1.00 50.00 184 HIS A O 1
ATOM 1546 N N . LEU A 1 185 ? -7.611 17.410 20.323 1.00 45.81 185 LEU A N 1
ATOM 1547 C CA . LEU A 1 185 ? -8.954 17.748 20.802 1.00 45.81 185 LEU A CA 1
ATOM 1548 C C . LEU A 1 185 ? -8.992 18.917 21.801 1.00 45.81 185 LEU A C 1
ATOM 1550 O O . LEU A 1 185 ? -10.056 19.496 22.011 1.00 45.81 185 LEU A O 1
ATOM 1554 N N . ALA A 1 186 ? -7.851 19.335 22.360 1.00 44.22 186 ALA A N 1
ATOM 1555 C CA . ALA A 1 186 ? -7.799 20.514 23.229 1.00 44.22 186 ALA A CA 1
ATOM 1556 C C . ALA A 1 186 ? -7.919 21.841 22.452 1.00 44.22 186 ALA A C 1
ATOM 1558 O O . ALA A 1 186 ? -8.317 22.849 23.037 1.00 44.22 186 ALA A O 1
ATOM 1559 N N . GLU A 1 187 ? -7.588 21.853 21.156 1.00 44.41 187 GLU A N 1
ATOM 1560 C CA . GLU A 1 187 ? -7.726 23.041 20.302 1.00 44.41 187 GLU A CA 1
ATOM 1561 C C . GLU A 1 187 ? -9.138 23.188 19.727 1.00 44.41 187 GLU A C 1
ATOM 1563 O O . GLU A 1 187 ? -9.688 24.285 19.756 1.00 44.41 187 GLU A O 1
ATOM 1568 N N . ILE A 1 188 ? -9.773 22.095 19.292 1.00 44.22 188 ILE A N 1
ATOM 1569 C CA . ILE A 1 188 ? -11.113 22.148 18.676 1.00 44.22 188 ILE A CA 1
ATOM 1570 C C . ILE A 1 188 ? -12.205 22.459 19.716 1.00 44.22 188 ILE A C 1
ATOM 1572 O O . ILE A 1 188 ? -13.172 23.150 19.411 1.00 44.22 188 ILE A O 1
ATOM 1576 N N . ALA A 1 189 ? -12.041 22.020 20.969 1.00 39.84 189 ALA A N 1
ATOM 1577 C CA . ALA A 1 189 ? -12.999 22.312 22.039 1.00 39.84 189 ALA A CA 1
ATOM 1578 C C . ALA A 1 189 ? -12.876 23.735 22.628 1.00 39.84 189 ALA A C 1
ATOM 1580 O O . ALA A 1 189 ? -13.726 24.134 23.418 1.00 39.84 189 ALA A O 1
ATOM 1581 N N . LYS A 1 190 ? -11.835 24.503 22.269 1.00 41.88 190 LYS A N 1
ATOM 1582 C CA . LYS A 1 190 ? -11.667 25.908 22.690 1.00 41.88 190 LYS A CA 1
ATOM 1583 C C . LYS A 1 190 ? -12.215 26.920 21.678 1.00 41.88 190 LYS A C 1
ATOM 1585 O O . LYS A 1 190 ? -12.222 28.110 21.976 1.00 41.88 190 LYS A O 1
ATOM 1590 N N . SER A 1 191 ? -12.649 26.473 20.497 1.00 38.44 191 SER A N 1
ATOM 1591 C CA . SER A 1 191 ? -13.164 27.331 19.421 1.00 38.44 191 SER A CA 1
ATOM 1592 C C . SER A 1 191 ? -14.690 27.272 19.248 1.00 38.44 191 SER A C 1
ATOM 1594 O O . SER A 1 191 ? -15.187 27.526 18.152 1.00 38.44 191 SER A O 1
ATOM 1596 N N . SER A 1 192 ? -15.447 26.906 20.286 1.00 34.41 192 SER A N 1
ATOM 1597 C CA . SER A 1 192 ? -16.919 26.982 20.316 1.00 34.41 192 SER A CA 1
ATOM 1598 C C . SER A 1 192 ? -17.401 27.706 21.560 1.00 34.41 192 SER A C 1
ATOM 1600 O O . SER A 1 192 ? -16.785 27.491 22.626 1.00 34.41 192 SER A O 1
#

Radius of gyration: 26.28 Å; chains: 1; bounding box: 56×42×64 Å

Foldseek 3Di:
DDDDPPVVVVLVCVVVVVVDDDDDDCPDLPCVQQDEDPVLCVVQVPDPVLVVLVVVLSVVVVVVCVVQHSPQADRDYSVNVCVLSVDPDPSVNVVVSVVRSVVVVVVVVVVVPPVLVVVLVVVVVLLVVLLPDPDHEEAEAEPDEDEPVRVVVVVVSVVVSQVVLVPGPDRHHYYYYNYDYPPVVVVVVVPD

Organism: Nippostrongylus brasiliensis (NCBI:txid27835)

Sequence (192 aa):
MRRVQLVSHRILRFRRFCSTLPPANVDDINLKSYLPSEDFLKQYVRRPSHRDKLTTLLSEVQTFLEMFGKDSLPEFDDSLWRTYFGTWSADDRCQLLNELRLERKNDERLADKPEKVQASEQIQSLHDSNWTSRLPFNISIVNFRPDNHLAEIAKRQIQSLHDSNWTSRLPFNISIVNFRPDNHLAEIAKSS

pLDDT: mean 70.1, std 17.65, range [30.22, 91.5]

Secondary structure (DSSP, 8-state):
---STTTHHHHHHHHHHTTS----------GGGGSPPHHHHHHH--SHHHHHHHHHHHHHHHHHHHHH-TTSS----HHHHHHHHH---HHHHHHHHHHHHHHHHHHHHHHTSHHHHHHHHHHHHHHHHHHT-SS---EEEES----HHHHHHHHHHHHHHHHHHHTSSS---EEEES----TTHHHHTT--